Protein AF-A0A1J5QB27-F1 (afdb_monomer)

Solvent-accessible surface area (backbone atoms only — not comparable to full-atom values): 13776 Å² total; per-residue (Å²): 94,51,32,33,32,48,34,50,73,43,52,75,47,43,52,70,45,97,78,47,94,54,65,47,29,35,46,37,38,39,36,31,44,55,85,49,47,64,57,53,52,49,54,52,48,52,48,29,61,78,59,69,52,79,75,84,90,63,84,90,66,79,50,81,93,47,46,66,54,52,53,52,51,50,52,55,45,59,72,46,46,91,51,44,40,79,50,72,47,76,48,52,54,93,75,59,64,47,75,85,30,81,69,32,34,67,58,37,51,52,53,50,51,47,58,64,47,36,83,68,47,54,70,84,24,39,32,42,36,43,66,69,84,62,89,58,93,53,66,70,58,55,64,78,80,66,77,43,71,41,65,46,61,26,54,87,72,38,64,75,62,42,92,77,40,50,44,18,30,22,76,36,82,87,81,69,40,76,30,58,47,26,36,30,31,37,57,50,97,41,34,34,37,34,30,40,53,45,72,45,97,84,70,47,82,42,66,43,83,71,52,70,39,46,30,82,89,48,34,69,63,51,72,69,36,59,71,48,48,74,69,57,24,48,32,63,72,71,73,47,135

Secondary structure (DSSP, 8-state):
-EEEEEEEEE-GGGGT-SS-S-SEEEEEEEEEEGGGHHHHHHHHHHHHHHTT--S---TTS--GGGHHHHHHHHHHHHHTGGGSEEEEEEEEGGG--GGGGTT-HHHHHHHHHHHHHHTTPPTT-EEEEE------SSTTTS-SS--EEEE---TTTTTTT-TTPEEEEEEETTTTEEEEEEEEEEEETTEEEEEEEEE-TTS-EEEEEEEEEE-TTTHHHHHTSPBP-HHHHHHHHTT--

Foldseek 3Di:
DEKEKEKEKDQLCLLPDPDGPDQKIKIKIKMAHPVCVVVLVVVLVVLCVVLVVPDDDDPPDQDPSCVVSVVVNVVSQCVCPPRIDMDMDIDGSVPDDCVVQVVHSVSVSVVVVCVRVAAPFDAPYWYWYHYDQDDDPDCQFDPRDDIDGDNDPYDQVPLVPPPPWFKFFDQDPVVRDGDLQWIWTRRDDQKTWIWGWAADPVRDIGTDTDGIGRGDPCSVVRVPGHGHDPVVNSCVRVVHD

Mean predicted aligned error: 14.08 Å

Sequence (241 aa):
MKFEVYCDEANPDVLTSANPRARHLMIGSLWLPEELRNEIKSRVGALLERRQAWGEIKWSKVSPNRRDFYVELIDLFFAYGDNLRFRCIAVDRTQLNLALHDNDGELGFYKFYYQLLHHWILDFNAHRIFCDVKSNRDPKRLSSRQFVHSASIGSRRRTLEHPTAALFEGWDKTSRQYDATRRLAVVYEDFVVVVAMGLKQDGSLKANFVTCYQADNSIAKIRSSPVWSRAACLRLLAGSP

Organism: NCBI:txid410659

pLDDT: mean 74.05, std 16.56, range [29.64, 97.5]

Structure (mmCIF, N/CA/C/O backbone):
data_AF-A0A1J5QB27-F1
#
_entry.id   AF-A0A1J5QB27-F1
#
loop_
_atom_site.group_PDB
_atom_site.id
_atom_site.type_symbol
_atom_site.label_atom_id
_atom_site.label_alt_id
_atom_site.label_comp_id
_atom_site.label_asym_id
_atom_site.label_entity_id
_atom_site.label_seq_id
_atom_site.pdbx_PDB_ins_code
_atom_site.Cartn_x
_atom_site.Cartn_y
_atom_site.Cartn_z
_atom_site.occupancy
_atom_site.B_iso_or_equiv
_atom_site.auth_seq_id
_atom_site.auth_comp_id
_atom_site.auth_asym_id
_atom_site.auth_atom_id
_atom_site.pdbx_PDB_model_num
ATOM 1 N N . MET A 1 1 ? -7.289 -17.114 -0.981 1.00 71.00 1 MET A N 1
ATOM 2 C CA . MET A 1 1 ? -8.238 -16.325 -0.159 1.00 71.00 1 MET A CA 1
ATOM 3 C C . MET A 1 1 ? -8.396 -14.928 -0.745 1.00 71.00 1 MET A C 1
ATOM 5 O O . MET A 1 1 ? -7.612 -14.552 -1.617 1.00 71.00 1 MET A O 1
ATOM 9 N N . LYS A 1 2 ? -9.425 -14.189 -0.317 1.00 78.00 2 LYS A N 1
ATOM 10 C CA . LYS A 1 2 ? -9.639 -12.789 -0.699 1.00 78.00 2 LYS A CA 1
ATOM 11 C C . LYS A 1 2 ? -9.272 -11.887 0.473 1.00 78.00 2 LYS A C 1
ATOM 13 O O . LYS A 1 2 ? -9.792 -12.073 1.567 1.00 78.00 2 LYS A O 1
ATOM 18 N N . PHE A 1 3 ? -8.393 -10.931 0.231 1.00 83.19 3 PHE A N 1
ATOM 19 C CA . PHE A 1 3 ? -7.983 -9.919 1.190 1.00 83.19 3 PHE A CA 1
ATOM 20 C C . PHE A 1 3 ? -8.447 -8.547 0.744 1.00 83.19 3 PHE A C 1
ATOM 22 O O . PHE A 1 3 ? -8.636 -8.274 -0.441 1.00 83.19 3 PHE A O 1
ATOM 29 N N . GLU A 1 4 ? -8.556 -7.660 1.708 1.00 85.44 4 GLU A N 1
ATOM 30 C CA . GLU A 1 4 ? -8.830 -6.259 1.504 1.00 85.44 4 GLU A CA 1
ATOM 31 C C . GLU A 1 4 ? -7.747 -5.442 2.170 1.00 85.44 4 GLU A C 1
ATOM 33 O O . GLU A 1 4 ? -7.284 -5.775 3.263 1.00 85.44 4 GLU A O 1
ATOM 38 N N . VAL A 1 5 ? -7.318 -4.404 1.464 1.00 85.56 5 VAL A N 1
ATOM 39 C CA . VAL A 1 5 ? -6.206 -3.559 1.866 1.00 85.56 5 VAL A CA 1
ATOM 40 C C . VAL A 1 5 ? -6.674 -2.121 1.817 1.00 85.56 5 VAL A C 1
ATOM 42 O O . VAL A 1 5 ? -7.012 -1.625 0.750 1.00 85.56 5 VAL A O 1
ATOM 45 N N . TYR A 1 6 ? -6.710 -1.464 2.962 1.00 84.69 6 TYR A N 1
ATOM 46 C CA . TYR A 1 6 ? -7.119 -0.073 3.090 1.00 84.69 6 TYR A CA 1
ATOM 47 C C . TYR A 1 6 ? -5.876 0.774 3.300 1.00 84.69 6 TYR A C 1
ATOM 49 O O . TYR A 1 6 ? -5.176 0.589 4.294 1.00 84.69 6 TYR A O 1
ATOM 57 N N . CYS A 1 7 ? -5.583 1.655 2.357 1.00 84.19 7 CYS A N 1
ATOM 58 C CA . CYS A 1 7 ? -4.385 2.472 2.362 1.00 84.19 7 CYS A CA 1
ATOM 59 C C . CYS A 1 7 ? -4.722 3.937 2.633 1.00 84.19 7 CYS A C 1
ATOM 61 O O . CYS A 1 7 ? -5.775 4.422 2.224 1.00 84.19 7 CYS A O 1
ATOM 63 N N . ASP A 1 8 ? -3.806 4.616 3.313 1.00 85.25 8 ASP A N 1
ATOM 64 C CA . ASP A 1 8 ? -3.922 6.031 3.654 1.00 85.25 8 ASP A CA 1
ATOM 65 C C . ASP A 1 8 ? -2.529 6.671 3.697 1.00 85.25 8 ASP A C 1
ATOM 67 O O . ASP A 1 8 ? -1.519 5.988 3.922 1.00 85.25 8 ASP A O 1
ATOM 71 N N . GLU A 1 9 ? -2.457 7.981 3.473 1.00 85.50 9 GLU A N 1
ATOM 72 C CA . GLU A 1 9 ? -1.201 8.717 3.381 1.00 85.50 9 GLU A CA 1
ATOM 73 C C . GLU A 1 9 ? -1.173 9.957 4.272 1.00 85.50 9 GLU A C 1
ATOM 75 O O . GLU A 1 9 ? -2.105 10.753 4.321 1.00 85.50 9 GLU A O 1
ATOM 80 N N . ALA A 1 10 ? -0.025 10.194 4.906 1.00 83.50 10 ALA A N 1
ATOM 81 C CA . ALA A 1 10 ? 0.246 11.441 5.609 1.00 83.50 10 ALA A CA 1
ATOM 82 C C . ALA A 1 10 ? 1.351 12.224 4.897 1.00 83.50 10 ALA A C 1
ATOM 84 O O . ALA A 1 10 ? 2.435 11.701 4.622 1.00 83.50 10 ALA A O 1
ATOM 85 N N . ASN A 1 11 ? 1.085 13.509 4.656 1.00 85.06 11 ASN A N 1
ATOM 86 C CA . ASN A 1 11 ? 1.980 14.455 3.983 1.00 85.06 11 ASN A CA 1
ATOM 87 C C . ASN A 1 11 ? 2.424 14.013 2.564 1.00 85.06 11 ASN A C 1
ATOM 89 O O . ASN A 1 11 ? 3.623 13.988 2.266 1.00 85.06 11 ASN A O 1
ATOM 93 N N . PRO A 1 12 ? 1.494 13.653 1.653 1.00 82.38 12 PRO A N 1
ATOM 94 C CA . PRO A 1 12 ? 1.827 13.304 0.264 1.00 82.38 12 PRO A CA 1
ATOM 95 C C . PRO A 1 12 ? 2.525 14.437 -0.504 1.00 82.38 12 PRO A C 1
ATOM 97 O O . PRO A 1 12 ? 3.231 14.175 -1.479 1.00 82.38 12 PRO A O 1
ATOM 100 N N . ASP A 1 13 ? 2.369 15.682 -0.052 1.00 83.00 13 ASP A N 1
ATOM 101 C CA . ASP A 1 13 ? 3.001 16.879 -0.602 1.00 83.00 13 ASP A CA 1
ATOM 102 C C . ASP A 1 13 ? 4.524 16.920 -0.398 1.00 83.00 13 ASP A C 1
ATOM 104 O O . ASP A 1 13 ? 5.211 17.662 -1.098 1.00 83.00 13 ASP A O 1
ATOM 108 N N . VAL A 1 14 ? 5.083 16.090 0.490 1.00 85.56 14 VAL A N 1
ATOM 109 C CA . VAL A 1 14 ? 6.533 15.996 0.755 1.00 85.56 14 VAL A CA 1
ATOM 110 C C . VAL A 1 14 ? 7.361 15.733 -0.505 1.00 85.56 14 VAL A C 1
ATOM 112 O O . VAL A 1 14 ? 8.513 16.173 -0.584 1.00 85.56 14 VAL A O 1
ATOM 115 N N . LEU A 1 15 ? 6.780 15.034 -1.484 1.00 83.44 15 LEU A N 1
ATOM 116 C CA . LEU A 1 15 ? 7.437 14.692 -2.746 1.00 83.44 15 LEU A CA 1
ATOM 117 C C . LEU A 1 15 ? 7.152 15.683 -3.877 1.00 83.44 15 LEU A C 1
ATOM 119 O O . LEU A 1 15 ? 7.893 15.700 -4.855 1.00 83.44 15 LEU A O 1
ATOM 123 N N . THR A 1 16 ? 6.093 16.487 -3.776 1.00 79.81 16 THR A N 1
ATOM 124 C CA . THR A 1 16 ? 5.601 17.316 -4.890 1.00 79.81 16 THR A CA 1
ATOM 125 C C . THR A 1 16 ? 5.701 18.816 -4.628 1.00 79.81 16 THR A C 1
ATOM 127 O O . THR A 1 16 ? 5.723 19.596 -5.577 1.00 79.81 16 THR A O 1
ATOM 130 N N . SER A 1 17 ? 5.762 19.236 -3.365 1.00 82.69 17 SER A N 1
ATOM 131 C CA . SER A 1 17 ? 5.872 20.638 -2.966 1.00 82.69 17 SER A CA 1
ATOM 132 C C . SER A 1 17 ? 7.323 21.119 -2.980 1.00 82.69 17 SER A C 1
ATOM 134 O O . SER A 1 17 ? 8.236 20.403 -2.568 1.00 82.69 17 SER A O 1
ATOM 136 N N . ALA A 1 18 ? 7.527 22.376 -3.384 1.00 79.00 18 ALA A N 1
ATOM 137 C CA . ALA A 1 18 ? 8.814 23.058 -3.250 1.00 79.00 18 ALA A CA 1
ATOM 138 C C . ALA A 1 18 ? 9.170 23.339 -1.776 1.00 79.00 18 ALA A C 1
ATOM 140 O O . ALA A 1 18 ? 10.343 23.314 -1.415 1.00 79.00 18 ALA A O 1
ATOM 141 N N . ASN A 1 19 ? 8.157 23.554 -0.928 1.00 81.50 19 ASN A N 1
ATOM 142 C CA . ASN A 1 19 ? 8.297 23.869 0.496 1.00 81.50 19 ASN A CA 1
ATOM 143 C C . ASN A 1 19 ? 7.347 22.991 1.331 1.00 81.50 19 ASN A C 1
ATOM 145 O O . ASN A 1 19 ? 6.303 23.466 1.788 1.00 81.50 19 ASN A O 1
ATOM 149 N N . PRO A 1 20 ? 7.646 21.693 1.499 1.00 82.62 20 PRO A N 1
ATOM 150 C CA . PRO A 1 20 ? 6.795 20.803 2.276 1.00 82.62 20 PRO A CA 1
ATOM 151 C C . PRO A 1 20 ? 6.874 21.130 3.769 1.00 82.62 20 PRO A C 1
ATOM 153 O O . PRO A 1 20 ? 7.944 21.426 4.302 1.00 82.62 20 PRO A O 1
ATOM 156 N N . ARG A 1 21 ? 5.735 21.047 4.463 1.00 81.31 21 ARG A N 1
ATOM 157 C CA . ARG A 1 21 ? 5.662 21.317 5.913 1.00 81.31 21 ARG A CA 1
ATOM 158 C C . ARG A 1 21 ? 6.226 20.183 6.766 1.00 81.31 21 ARG A C 1
ATOM 160 O O . ARG A 1 21 ? 6.590 20.408 7.917 1.00 81.31 21 ARG A O 1
ATOM 167 N N . ALA A 1 22 ? 6.275 18.975 6.215 1.00 86.94 22 ALA A N 1
ATOM 168 C CA . ALA A 1 22 ? 6.747 17.782 6.896 1.00 86.94 22 ALA A CA 1
ATOM 169 C C . ALA A 1 22 ? 8.048 17.256 6.276 1.00 86.94 22 ALA A C 1
ATOM 171 O O . ALA A 1 22 ? 8.344 17.468 5.100 1.00 86.94 22 ALA A O 1
ATOM 172 N N . ARG A 1 23 ? 8.823 16.524 7.082 1.00 87.31 23 ARG A N 1
ATOM 173 C CA . ARG A 1 23 ? 10.029 15.818 6.623 1.00 87.31 23 ARG A CA 1
ATOM 174 C C . ARG A 1 23 ? 9.716 14.452 6.010 1.00 87.31 23 ARG A C 1
ATOM 176 O O . ARG A 1 23 ? 10.407 14.025 5.089 1.00 87.31 23 ARG A O 1
ATOM 183 N N . HIS A 1 24 ? 8.697 13.776 6.530 1.00 88.12 24 HIS A N 1
ATOM 184 C CA . HIS A 1 24 ? 8.384 12.402 6.162 1.00 88.12 24 HIS A CA 1
ATOM 185 C C . HIS A 1 24 ? 7.046 12.320 5.436 1.00 88.12 24 HIS A C 1
ATOM 187 O O . HIS A 1 24 ? 6.037 12.821 5.939 1.00 88.12 24 HIS A O 1
ATOM 193 N N . LEU A 1 25 ? 7.050 11.635 4.294 1.00 86.50 25 LEU A N 1
ATOM 194 C CA . LEU A 1 25 ? 5.847 11.046 3.716 1.00 86.50 25 LEU A CA 1
ATOM 195 C C . LEU A 1 25 ? 5.604 9.711 4.417 1.00 86.50 25 LEU A C 1
ATOM 197 O O . LEU A 1 25 ? 6.507 8.875 4.458 1.00 86.50 25 LEU A O 1
ATOM 201 N N . MET A 1 26 ? 4.400 9.496 4.937 1.00 86.25 26 MET A N 1
ATOM 202 C CA . MET A 1 26 ? 3.992 8.193 5.459 1.00 86.25 26 MET A CA 1
ATOM 203 C C . MET A 1 26 ? 2.934 7.580 4.552 1.00 86.25 26 MET A C 1
ATOM 205 O O . MET A 1 26 ? 1.998 8.268 4.157 1.00 86.25 26 MET A O 1
ATOM 209 N N . ILE A 1 27 ? 3.082 6.296 4.233 1.00 86.56 27 ILE A N 1
ATOM 210 C CA . ILE A 1 27 ? 2.080 5.530 3.483 1.00 86.56 27 ILE A CA 1
ATOM 211 C C . ILE A 1 27 ? 1.754 4.290 4.310 1.00 86.56 27 ILE A C 1
ATOM 213 O O . ILE A 1 27 ? 2.636 3.461 4.558 1.00 86.56 27 ILE A O 1
ATOM 217 N N . GLY A 1 28 ? 0.513 4.204 4.778 1.00 86.31 28 GLY A N 1
ATOM 218 C CA . GLY A 1 28 ? -0.014 3.125 5.606 1.00 86.31 28 GLY A CA 1
ATOM 219 C C . GLY A 1 28 ? -0.923 2.186 4.818 1.00 86.31 28 GLY A C 1
ATOM 220 O O . GLY A 1 28 ? -1.511 2.572 3.814 1.00 86.31 28 GLY A O 1
ATOM 221 N N . SER A 1 29 ? -1.038 0.941 5.275 1.00 87.88 29 SER A N 1
ATOM 222 C CA . SER A 1 29 ? -1.974 -0.054 4.749 1.00 87.88 29 SER A CA 1
ATOM 223 C C . SER A 1 29 ? -2.463 -0.991 5.855 1.00 87.88 29 SER A C 1
ATOM 225 O O . SER A 1 29 ? -1.661 -1.499 6.644 1.00 87.88 29 SER A O 1
ATOM 227 N N . LEU A 1 30 ? -3.771 -1.232 5.895 1.00 90.19 30 LEU A N 1
ATOM 228 C CA . LEU A 1 30 ? -4.452 -2.158 6.798 1.00 90.19 30 LEU A CA 1
ATOM 229 C C . LEU A 1 30 ? -5.003 -3.338 5.995 1.00 90.19 30 LEU A C 1
ATOM 231 O O . LEU A 1 30 ? -5.755 -3.131 5.050 1.00 90.19 30 LEU A O 1
ATOM 235 N N . TRP A 1 31 ? -4.646 -4.559 6.377 1.00 92.44 31 TRP A N 1
ATOM 236 C CA . TRP A 1 31 ? -4.926 -5.787 5.637 1.00 92.44 31 TRP A CA 1
ATOM 237 C C . TRP A 1 31 ? -5.829 -6.712 6.446 1.00 92.44 31 TRP A C 1
ATOM 239 O O . TRP A 1 31 ? -5.502 -7.013 7.594 1.00 92.44 31 TRP A O 1
ATOM 249 N N . LEU A 1 32 ? -6.891 -7.230 5.826 1.00 93.38 32 LEU A N 1
ATOM 250 C CA . LEU A 1 32 ? -7.771 -8.241 6.422 1.00 93.38 32 LEU A CA 1
ATOM 251 C C . LEU A 1 32 ? -8.371 -9.201 5.382 1.00 93.38 32 LEU A C 1
ATOM 253 O O . LEU A 1 32 ? -8.522 -8.811 4.225 1.00 93.38 32 LEU A O 1
ATOM 257 N N . PRO A 1 33 ? -8.732 -10.442 5.751 1.00 93.19 33 PRO A N 1
ATOM 258 C CA . PRO A 1 33 ? -9.596 -11.290 4.934 1.00 93.19 33 PRO A CA 1
ATOM 259 C C . PRO A 1 33 ? -10.961 -10.631 4.683 1.00 93.19 33 PRO A C 1
ATOM 261 O O . PRO A 1 33 ? -11.567 -10.081 5.603 1.00 93.19 33 PRO A O 1
ATOM 264 N N . GLU A 1 34 ? -11.475 -10.722 3.452 1.00 90.94 34 GLU A N 1
ATOM 265 C CA . GLU A 1 34 ? -12.780 -10.152 3.063 1.00 90.94 34 GLU A CA 1
ATOM 266 C C . GLU A 1 34 ? -13.919 -10.679 3.954 1.00 90.94 34 GLU A C 1
ATOM 268 O O . GLU A 1 34 ? -14.810 -9.925 4.343 1.00 90.94 34 GLU A O 1
ATOM 273 N N . GLU A 1 35 ? -13.862 -11.957 4.327 1.00 95.12 35 GLU A N 1
ATOM 274 C CA . GLU A 1 35 ? -14.868 -12.623 5.164 1.00 95.12 35 GLU A CA 1
ATOM 275 C C . GLU A 1 35 ? -14.977 -12.041 6.581 1.00 95.12 35 GLU A C 1
ATOM 277 O O . GLU A 1 35 ? -16.069 -12.008 7.147 1.00 95.12 35 GLU A O 1
ATOM 282 N N . LEU A 1 36 ? -13.884 -11.498 7.127 1.00 96.62 36 LEU A N 1
ATOM 283 C CA . LEU A 1 36 ? -13.859 -10.912 8.470 1.00 96.62 36 LEU A CA 1
ATOM 284 C C . LEU A 1 36 ? -14.268 -9.439 8.492 1.00 96.62 36 LEU A C 1
ATOM 286 O O . LEU A 1 36 ? -14.491 -8.883 9.568 1.00 96.62 36 LEU A O 1
ATOM 290 N N . ARG A 1 37 ? -14.419 -8.793 7.327 1.00 94.81 37 ARG A N 1
ATOM 291 C CA . ARG A 1 37 ? -14.780 -7.370 7.223 1.00 94.81 37 ARG A CA 1
ATOM 292 C C . ARG A 1 37 ? -15.985 -7.018 8.090 1.00 94.81 37 ARG A C 1
ATOM 294 O O . ARG A 1 37 ? -15.942 -6.053 8.852 1.00 94.81 37 ARG A O 1
ATOM 301 N N . ASN A 1 38 ? -17.085 -7.751 7.916 1.00 96.19 38 ASN A N 1
ATOM 302 C CA . ASN A 1 38 ? -18.352 -7.412 8.560 1.00 96.19 38 ASN A CA 1
ATOM 303 C C . ASN A 1 38 ? -18.286 -7.642 10.072 1.00 96.19 38 ASN A C 1
ATOM 305 O O . ASN A 1 3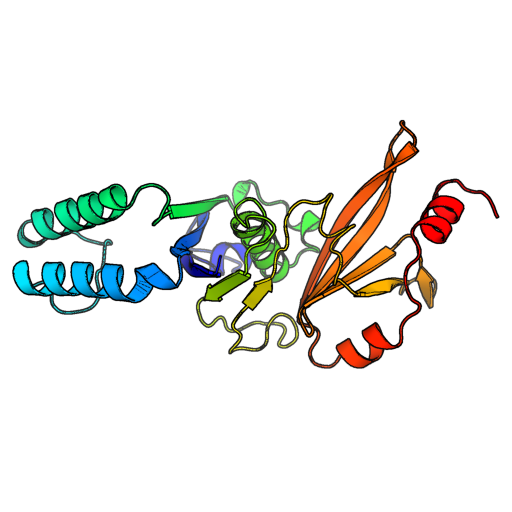8 ? -18.816 -6.830 10.829 1.00 96.19 38 ASN A O 1
ATOM 309 N N . GLU A 1 39 ? -17.587 -8.692 10.510 1.00 97.50 39 GLU A N 1
ATOM 310 C CA . GLU A 1 39 ? -17.354 -8.949 11.929 1.00 97.50 39 GLU A CA 1
ATOM 311 C C . GLU A 1 39 ? -16.511 -7.835 12.557 1.00 97.50 39 GLU A C 1
ATOM 313 O O . GLU A 1 39 ? -16.930 -7.230 13.544 1.00 97.50 39 GLU A O 1
ATOM 318 N N . ILE A 1 40 ? -15.362 -7.506 11.958 1.00 96.25 40 ILE A N 1
ATOM 319 C CA . ILE A 1 40 ? -14.471 -6.445 12.444 1.00 96.25 40 ILE A CA 1
ATOM 320 C C . ILE A 1 40 ? -15.238 -5.124 12.538 1.00 96.25 40 ILE A C 1
ATOM 322 O O . ILE A 1 40 ? -15.214 -4.467 13.580 1.00 96.25 40 ILE A O 1
ATOM 326 N N . LYS A 1 41 ? -15.986 -4.766 11.487 1.00 94.50 41 LYS A N 1
ATOM 327 C CA . LYS A 1 41 ? -16.80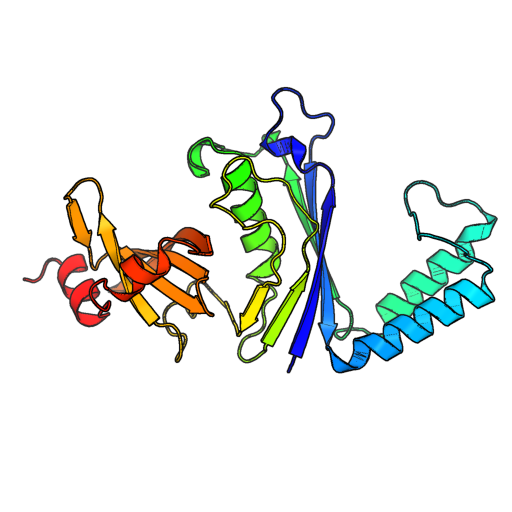8 -3.551 11.464 1.00 94.50 41 LYS A CA 1
ATOM 328 C C . LYS A 1 41 ? -17.865 -3.552 12.571 1.00 94.50 41 LYS A C 1
ATOM 330 O O . LYS A 1 41 ? -18.059 -2.523 13.214 1.00 94.50 41 LYS A O 1
ATOM 335 N N . SER A 1 42 ? -18.521 -4.685 12.816 1.00 96.12 42 SER A N 1
ATOM 336 C CA . SER A 1 42 ? -19.508 -4.825 13.890 1.00 96.12 42 SER A CA 1
ATOM 337 C C . SER A 1 42 ? -18.872 -4.676 15.274 1.00 96.12 42 SER A C 1
ATOM 339 O O . SER A 1 42 ? -19.388 -3.918 16.093 1.00 96.12 42 SER A O 1
ATOM 341 N N . ARG A 1 43 ? -17.716 -5.304 15.527 1.00 96.50 43 ARG A N 1
ATOM 342 C CA . ARG A 1 43 ? -17.012 -5.182 16.814 1.00 96.50 43 ARG A CA 1
ATOM 343 C C . ARG A 1 43 ? -16.518 -3.762 17.080 1.00 96.50 43 ARG A C 1
ATOM 345 O O . ARG A 1 43 ? -16.652 -3.277 18.202 1.00 96.50 43 ARG A O 1
ATOM 352 N N . VAL A 1 44 ? -15.994 -3.083 16.058 1.00 94.00 44 VAL A N 1
ATOM 353 C CA . VAL A 1 44 ? -15.620 -1.663 16.159 1.00 94.00 44 VAL A CA 1
ATOM 354 C C . VAL A 1 44 ? -16.861 -0.804 16.414 1.00 94.00 44 VAL A C 1
ATOM 356 O O . VAL A 1 44 ? -16.826 0.052 17.291 1.00 94.00 44 VAL A O 1
ATOM 359 N N . GLY A 1 45 ? -17.976 -1.063 15.721 1.00 93.81 45 GLY A N 1
ATOM 360 C CA . GLY A 1 45 ? -19.254 -0.378 15.949 1.00 93.81 45 GLY A CA 1
ATOM 361 C C . GLY A 1 45 ? -19.764 -0.527 17.385 1.00 93.81 45 GLY A C 1
ATOM 362 O O . GLY A 1 45 ? -20.035 0.469 18.049 1.00 93.81 45 GLY A O 1
ATOM 363 N N . ALA A 1 46 ? -19.785 -1.753 17.908 1.00 95.06 46 ALA A N 1
ATOM 364 C CA . ALA A 1 46 ? -20.185 -2.027 19.287 1.00 95.06 46 ALA A CA 1
ATOM 365 C C . ALA A 1 46 ? -19.257 -1.352 20.315 1.00 95.06 46 ALA A C 1
ATOM 367 O O . ALA A 1 46 ? -19.714 -0.898 21.365 1.00 95.06 46 ALA A O 1
ATOM 368 N N . LEU A 1 47 ? -17.954 -1.258 20.023 1.00 94.19 47 LEU A N 1
ATOM 369 C CA . LEU A 1 47 ? -17.002 -0.526 20.860 1.00 94.19 47 LEU A CA 1
ATOM 370 C C . LEU A 1 47 ? -17.278 0.986 20.841 1.00 94.19 47 LEU A C 1
ATOM 372 O O . LEU A 1 47 ? -17.258 1.619 21.900 1.00 94.19 47 LEU A O 1
ATOM 376 N N . LEU A 1 48 ? -17.563 1.556 19.665 1.00 91.50 48 LEU A N 1
ATOM 377 C CA . LEU A 1 48 ? -17.925 2.968 19.518 1.00 91.50 48 LEU A CA 1
ATOM 378 C C . LEU A 1 48 ? -19.193 3.295 20.314 1.00 91.50 48 LEU A C 1
ATOM 380 O O . LEU A 1 48 ? -19.201 4.267 21.068 1.00 91.50 48 LEU A O 1
ATOM 384 N N . GLU A 1 49 ? -20.229 2.463 20.211 1.00 92.44 49 GLU A N 1
ATOM 385 C CA . GLU A 1 49 ? -21.483 2.627 20.955 1.00 92.44 49 GLU A CA 1
ATOM 386 C C . GLU A 1 49 ? -21.263 2.514 22.469 1.00 92.44 49 GLU A C 1
ATOM 388 O O . GLU A 1 49 ? -21.612 3.431 23.216 1.00 92.44 49 GLU A O 1
ATOM 393 N N . ARG A 1 50 ? -20.599 1.441 22.930 1.00 94.12 50 ARG A N 1
ATOM 394 C CA . ARG A 1 50 ? -20.327 1.198 24.359 1.00 94.12 50 ARG A CA 1
ATOM 395 C C . ARG A 1 50 ? -19.536 2.332 25.007 1.00 94.12 50 ARG A C 1
ATOM 397 O O . ARG A 1 50 ? -19.768 2.662 26.167 1.00 94.12 50 ARG A O 1
ATOM 404 N N . ARG A 1 51 ? -18.585 2.922 24.277 1.00 90.69 51 ARG A N 1
ATOM 405 C CA . ARG A 1 51 ? -17.732 4.018 24.765 1.00 90.69 51 ARG A CA 1
ATOM 406 C C . ARG A 1 51 ? -18.227 5.405 24.352 1.00 90.69 51 ARG A C 1
ATOM 408 O O . ARG A 1 51 ? -17.507 6.388 24.546 1.00 90.69 51 ARG A O 1
ATOM 415 N N . GLN A 1 52 ? -19.433 5.495 23.783 1.00 88.44 52 GLN A N 1
ATOM 416 C CA . GLN A 1 52 ? -20.061 6.739 23.321 1.00 88.44 52 GLN A CA 1
ATOM 417 C C . GLN A 1 52 ? -19.120 7.572 22.432 1.00 88.44 52 GLN A C 1
ATOM 419 O O . GLN A 1 52 ? -19.011 8.800 22.546 1.00 88.44 52 GLN A O 1
ATOM 424 N N . ALA A 1 53 ? -18.341 6.888 21.596 1.00 84.19 53 ALA A N 1
ATOM 425 C CA . ALA A 1 53 ? -17.383 7.449 20.655 1.00 84.19 53 ALA A CA 1
ATOM 426 C C . ALA A 1 53 ? -18.065 7.719 19.318 1.00 84.19 53 ALA A C 1
ATOM 428 O O . ALA A 1 53 ? -17.848 7.038 18.328 1.00 84.19 53 ALA A O 1
ATOM 429 N N . TRP A 1 54 ? -18.933 8.730 19.318 1.00 79.69 54 TRP A N 1
ATOM 430 C CA . TRP A 1 54 ? -19.638 9.172 18.122 1.00 79.69 54 TRP A CA 1
ATOM 431 C C . TRP A 1 54 ? -18.707 9.9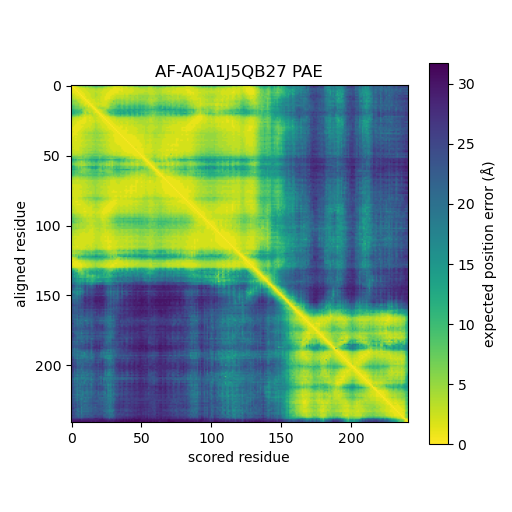22 17.166 1.00 79.69 54 TRP A C 1
ATOM 433 O O . TRP A 1 54 ? -17.916 10.767 17.593 1.00 79.69 54 TRP A O 1
ATOM 443 N N . GLY A 1 55 ? -18.870 9.660 15.870 1.00 79.12 55 GLY A N 1
ATOM 444 C CA . GLY A 1 55 ? -18.143 10.335 14.799 1.00 79.12 55 GLY A CA 1
ATOM 445 C C . GLY A 1 55 ? -16.868 9.617 14.358 1.00 79.12 55 GLY A C 1
ATOM 446 O O . GLY A 1 55 ? -16.630 8.453 14.667 1.00 79.12 55 GLY A O 1
ATOM 447 N N . GLU A 1 56 ? -16.068 10.330 13.572 1.00 80.31 56 GLU A N 1
ATOM 448 C CA . GLU A 1 56 ? -14.810 9.833 13.020 1.00 80.31 56 GLU A CA 1
ATOM 449 C C . GLU A 1 56 ? -13.746 9.657 14.119 1.00 80.31 56 GLU A C 1
ATOM 451 O O . GLU A 1 56 ? -13.520 10.553 14.938 1.00 80.31 56 GLU A O 1
ATOM 456 N N . ILE A 1 57 ? -13.060 8.511 14.118 1.00 83.19 57 ILE A N 1
ATOM 457 C CA . ILE A 1 57 ? -11.976 8.213 15.060 1.00 83.19 57 ILE A CA 1
ATOM 458 C C . ILE A 1 57 ? -10.742 9.042 14.677 1.00 83.19 57 ILE A C 1
ATOM 460 O O . ILE A 1 57 ? -10.153 8.826 13.621 1.00 83.19 57 ILE A O 1
ATOM 464 N N . LYS A 1 58 ? -10.317 9.971 15.544 1.00 79.56 58 LYS A N 1
ATOM 465 C CA . LYS A 1 58 ? -9.149 10.842 15.308 1.00 79.56 58 LYS A CA 1
ATOM 466 C C . LYS A 1 58 ? -8.088 10.688 16.388 1.00 79.56 58 LYS A C 1
ATOM 468 O O . LYS A 1 58 ? -8.298 11.093 17.529 1.00 79.56 58 LYS A O 1
ATOM 473 N N . TRP A 1 59 ? -6.905 10.211 16.005 1.00 75.12 59 TRP A N 1
ATOM 474 C CA . TRP A 1 59 ? -5.786 9.982 16.932 1.00 75.12 59 TRP A CA 1
ATOM 475 C C . TRP A 1 59 ? -4.902 11.221 17.187 1.00 75.12 59 TRP A C 1
ATOM 477 O O . TRP A 1 59 ? -3.950 11.165 17.956 1.00 75.12 59 TRP A O 1
ATOM 487 N N . SER A 1 60 ? -5.185 12.372 16.569 1.00 73.12 60 SER A N 1
ATOM 488 C CA . SER A 1 60 ? -4.317 13.558 16.683 1.00 73.12 60 SER A CA 1
ATOM 489 C C . SER A 1 60 ? -4.247 14.139 18.100 1.00 73.12 60 SER A C 1
ATOM 491 O O . SER A 1 60 ? -3.199 14.636 18.512 1.00 73.12 60 SER A O 1
ATOM 493 N N . LYS A 1 61 ? -5.351 14.076 18.854 1.00 74.69 61 LYS A N 1
ATOM 494 C CA . LYS A 1 61 ? -5.420 14.442 20.273 1.00 74.69 61 LYS A CA 1
ATOM 495 C C . LYS A 1 61 ? -6.357 13.483 20.996 1.00 74.69 61 LYS A C 1
ATOM 497 O O . LYS A 1 61 ? -7.568 13.516 20.786 1.00 74.69 61 LYS A O 1
ATOM 502 N N . VAL A 1 62 ? -5.797 12.658 21.873 1.00 80.56 62 VAL A N 1
ATOM 503 C CA . VAL A 1 62 ? -6.575 11.755 22.725 1.00 80.56 62 VAL A CA 1
ATOM 504 C C . VAL A 1 62 ? -6.934 12.484 24.016 1.00 80.56 62 VAL A C 1
ATOM 506 O O . VAL A 1 62 ? -6.057 12.810 24.813 1.00 80.56 62 VAL A O 1
ATOM 509 N N . SER A 1 63 ? -8.222 12.765 24.222 1.00 81.19 63 SER A N 1
ATOM 510 C CA . SER A 1 63 ? -8.694 13.304 25.499 1.00 81.19 63 SER A CA 1
ATOM 511 C C . SER A 1 63 ? -8.709 12.210 26.577 1.00 81.19 63 SER A C 1
ATOM 513 O O . SER A 1 63 ? -8.878 11.033 26.243 1.00 81.19 63 SER A O 1
ATOM 515 N N . PRO A 1 64 ? -8.592 12.561 27.873 1.00 82.62 64 PRO A N 1
ATOM 516 C CA . PRO A 1 64 ? -8.626 11.577 28.959 1.00 82.62 64 PRO A CA 1
ATOM 517 C C . PRO A 1 64 ? -9.858 10.661 28.904 1.00 82.62 64 PRO A C 1
ATOM 519 O O . PRO A 1 64 ? -9.727 9.446 29.017 1.00 82.62 64 PRO A O 1
ATOM 522 N N . ASN A 1 65 ? -11.032 11.220 28.594 1.00 85.00 65 ASN A N 1
ATOM 523 C CA . ASN A 1 65 ? -12.296 10.477 28.497 1.00 85.00 65 ASN A CA 1
ATOM 524 C C . ASN A 1 65 ? -12.367 9.520 27.290 1.00 85.00 65 ASN A C 1
ATOM 526 O O . ASN A 1 65 ? -13.307 8.738 27.180 1.00 85.00 65 ASN A O 1
ATOM 530 N N . ARG A 1 66 ? -11.406 9.584 26.360 1.00 84.00 66 ARG A N 1
ATOM 531 C CA . ARG A 1 66 ? -11.298 8.685 25.200 1.00 84.00 66 ARG A CA 1
ATOM 532 C C . ARG A 1 66 ? -10.203 7.635 25.358 1.00 84.00 66 ARG A C 1
ATOM 534 O O . ARG A 1 66 ? -10.081 6.777 24.490 1.00 84.00 66 ARG A O 1
ATOM 541 N N . ARG A 1 67 ? -9.426 7.674 26.446 1.00 87.12 67 ARG A N 1
ATOM 542 C CA . ARG A 1 67 ? -8.298 6.762 26.668 1.00 87.12 67 ARG A CA 1
ATOM 543 C C . ARG A 1 67 ? -8.724 5.296 26.598 1.00 87.12 67 ARG A C 1
ATOM 545 O O . ARG A 1 67 ? -8.153 4.552 25.811 1.00 87.12 67 ARG A O 1
ATOM 552 N N . ASP A 1 68 ? -9.734 4.909 27.370 1.00 89.44 68 ASP A N 1
ATOM 553 C CA . ASP A 1 68 ? -10.162 3.507 27.461 1.00 89.44 68 ASP A CA 1
ATOM 554 C C . ASP A 1 68 ? -10.682 2.975 26.125 1.00 89.44 68 ASP A C 1
ATOM 556 O O . ASP A 1 68 ? -10.378 1.849 25.748 1.00 89.44 68 ASP A O 1
ATOM 560 N N . PHE A 1 69 ? -11.398 3.816 25.370 1.00 91.38 69 PHE A N 1
ATOM 561 C CA . PHE A 1 69 ? -11.830 3.487 24.013 1.00 91.38 69 PHE A CA 1
ATOM 562 C C . PHE A 1 69 ? -10.642 3.129 23.115 1.00 91.38 69 PHE A C 1
ATOM 564 O O . PHE A 1 69 ? -10.686 2.131 22.403 1.00 91.38 69 PHE A O 1
ATOM 571 N N . TYR A 1 70 ? -9.578 3.929 23.157 1.00 89.44 70 TYR A N 1
ATOM 572 C CA . TYR A 1 70 ? -8.401 3.702 22.329 1.00 89.44 70 TYR A CA 1
ATOM 573 C C . TYR A 1 70 ? -7.585 2.487 22.759 1.00 89.44 70 TYR A C 1
ATOM 575 O O . TYR A 1 70 ? -7.088 1.772 21.893 1.00 89.44 70 TYR A O 1
ATOM 583 N N . VAL A 1 71 ? -7.477 2.236 24.065 1.00 89.69 71 VAL A N 1
ATOM 584 C CA . VAL A 1 71 ? -6.846 1.015 24.586 1.00 89.69 71 VAL A CA 1
ATOM 585 C C . VAL A 1 71 ? -7.603 -0.213 24.082 1.00 89.69 71 VAL A C 1
ATOM 587 O O . VAL A 1 71 ? -7.003 -1.067 23.445 1.00 89.69 71 VAL A O 1
ATOM 590 N N . GLU A 1 72 ? -8.928 -0.250 24.230 1.00 93.62 72 GLU A N 1
ATOM 591 C CA . GLU A 1 72 ? -9.722 -1.384 23.746 1.00 93.62 72 GLU A CA 1
ATOM 592 C C . GLU A 1 72 ? -9.740 -1.520 22.223 1.00 93.62 72 GLU A C 1
ATOM 594 O O . GLU A 1 72 ? -9.855 -2.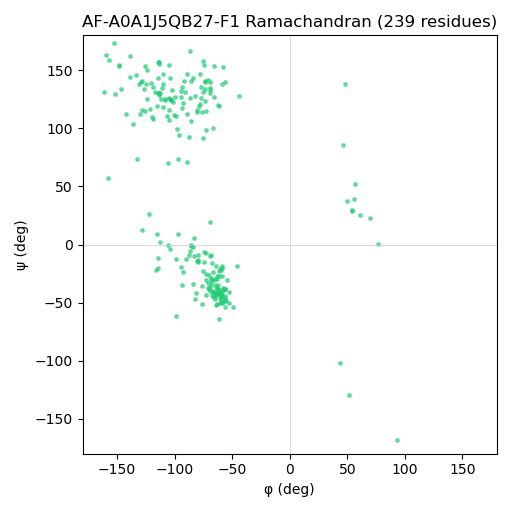630 21.710 1.00 93.62 72 GLU A O 1
ATOM 599 N N . LEU A 1 73 ? -9.643 -0.415 21.481 1.00 91.75 73 LEU A N 1
ATOM 600 C CA . LEU A 1 73 ? -9.528 -0.463 20.025 1.00 91.75 73 LEU A CA 1
ATOM 601 C C . LEU A 1 73 ? -8.198 -1.102 19.604 1.00 91.75 73 LEU A C 1
ATOM 603 O O . LEU A 1 73 ? -8.171 -1.897 18.664 1.00 91.75 73 LEU A O 1
ATOM 607 N N . ILE A 1 74 ? -7.110 -0.772 20.308 1.00 90.81 74 ILE A N 1
ATOM 608 C CA . ILE A 1 74 ? -5.799 -1.401 20.120 1.00 90.81 74 ILE A CA 1
ATOM 609 C C . ILE A 1 74 ? -5.865 -2.887 20.498 1.00 90.81 74 ILE A C 1
ATOM 611 O O . ILE A 1 74 ? -5.411 -3.730 19.725 1.00 90.81 74 ILE A O 1
ATOM 615 N N . ASP A 1 75 ? -6.462 -3.221 21.642 1.00 92.44 75 ASP A N 1
ATOM 616 C CA . ASP A 1 75 ? -6.606 -4.610 22.088 1.00 92.44 75 ASP A CA 1
ATOM 617 C C . ASP A 1 75 ? -7.432 -5.427 21.088 1.00 92.44 75 ASP A C 1
ATOM 619 O O . ASP A 1 75 ? -7.059 -6.546 20.736 1.00 92.44 75 ASP A O 1
ATOM 623 N N . LEU A 1 76 ? -8.516 -4.847 20.559 1.00 93.69 76 LEU A N 1
ATOM 624 C CA . LEU A 1 76 ? -9.323 -5.450 19.502 1.00 93.69 76 LEU A CA 1
ATOM 625 C C . LEU A 1 76 ? -8.495 -5.696 18.239 1.00 93.69 76 LEU A C 1
ATOM 627 O O . LEU A 1 76 ? -8.628 -6.758 17.639 1.00 93.69 76 LEU A O 1
ATOM 631 N N . PHE A 1 77 ? -7.647 -4.744 17.838 1.00 92.00 77 PHE A N 1
ATOM 632 C CA . PHE A 1 77 ? -6.756 -4.922 16.693 1.00 92.00 77 PHE A CA 1
ATOM 633 C C . PHE A 1 77 ? -5.827 -6.126 16.896 1.00 92.00 77 PHE A C 1
ATOM 635 O O . PHE A 1 77 ? -5.777 -7.012 16.045 1.00 92.00 77 PHE A O 1
ATOM 642 N N . PHE A 1 78 ? -5.152 -6.203 18.046 1.00 89.19 78 PHE A N 1
ATOM 643 C CA . PHE A 1 78 ? -4.231 -7.301 18.347 1.00 89.19 78 PHE A CA 1
ATOM 644 C C . PHE A 1 78 ? -4.932 -8.650 18.544 1.00 89.19 78 PHE A C 1
ATOM 646 O O . PHE A 1 78 ? -4.352 -9.684 18.215 1.00 89.19 78 PHE A O 1
ATOM 653 N N . ALA A 1 79 ? -6.185 -8.663 19.008 1.00 94.25 79 ALA A N 1
ATOM 654 C CA . ALA A 1 79 ? -6.967 -9.886 19.184 1.00 94.25 79 ALA A CA 1
ATOM 655 C C . ALA A 1 79 ? -7.215 -10.652 17.871 1.00 94.25 79 ALA A C 1
ATOM 657 O O . ALA A 1 79 ? -7.444 -11.860 17.906 1.00 94.25 79 ALA A O 1
ATOM 658 N N . TYR A 1 80 ? -7.147 -9.982 16.715 1.00 92.69 80 TYR A N 1
ATOM 659 C CA . TYR A 1 80 ? -7.268 -10.630 15.406 1.00 92.69 80 TYR A CA 1
ATOM 660 C C . TYR A 1 80 ? -5.958 -11.252 14.897 1.00 92.69 80 TYR A C 1
ATOM 662 O O . TYR A 1 80 ? -5.994 -11.994 13.913 1.00 92.69 80 TYR A O 1
ATOM 670 N N . GLY A 1 81 ? -4.814 -10.996 15.540 1.00 91.25 81 GLY A N 1
ATOM 671 C CA . GLY A 1 81 ? -3.518 -11.541 15.127 1.00 91.25 81 GLY A CA 1
ATOM 672 C C . GLY A 1 81 ? -3.227 -11.298 13.640 1.00 91.25 81 GLY A C 1
ATOM 673 O O . GLY A 1 81 ? -3.390 -10.191 13.132 1.00 91.25 81 GLY A O 1
ATOM 674 N N . ASP A 1 82 ? -2.858 -12.351 12.910 1.00 87.44 82 ASP A N 1
ATOM 675 C CA . ASP A 1 82 ? -2.524 -12.261 11.479 1.00 87.44 82 ASP A CA 1
ATOM 676 C C . ASP A 1 82 ? -3.719 -11.946 10.561 1.00 87.44 82 ASP A C 1
ATOM 678 O O . ASP A 1 82 ? -3.531 -11.651 9.375 1.00 87.44 82 ASP A O 1
ATOM 682 N N . ASN A 1 83 ? -4.946 -11.967 11.089 1.00 91.44 83 ASN A N 1
ATOM 683 C CA . ASN A 1 83 ? -6.142 -11.611 10.331 1.00 91.44 83 ASN A CA 1
ATOM 684 C C . ASN A 1 83 ? -6.358 -10.100 10.211 1.00 91.44 83 ASN A C 1
ATOM 686 O O . ASN A 1 83 ? -7.142 -9.676 9.363 1.00 91.44 83 ASN A O 1
ATOM 690 N N . LEU A 1 84 ? -5.681 -9.283 11.021 1.00 92.81 84 LEU A N 1
ATOM 691 C CA . LEU A 1 84 ? -5.739 -7.829 10.915 1.00 92.81 84 LEU A CA 1
ATOM 692 C C . LEU A 1 84 ? -4.334 -7.252 11.058 1.00 92.81 84 LEU A C 1
ATOM 694 O O . LEU A 1 84 ? -3.773 -7.182 12.145 1.00 92.81 84 LEU A O 1
ATOM 698 N N . ARG A 1 85 ? -3.742 -6.853 9.933 1.00 90.56 85 ARG A N 1
ATOM 699 C CA . ARG A 1 85 ? -2.322 -6.487 9.875 1.00 90.56 85 ARG A CA 1
ATOM 700 C C . ARG A 1 85 ? -2.161 -5.056 9.410 1.00 90.56 85 ARG A C 1
ATOM 702 O O . ARG A 1 85 ? -2.811 -4.635 8.459 1.00 90.56 85 ARG A O 1
ATOM 709 N N . PHE A 1 86 ? -1.245 -4.327 10.030 1.00 89.50 86 PHE A N 1
ATOM 710 C CA . PHE A 1 86 ? -0.926 -2.959 9.646 1.00 89.50 86 PHE A CA 1
ATOM 711 C C . PHE A 1 86 ? 0.529 -2.850 9.207 1.00 89.50 86 PHE A C 1
ATOM 713 O O . PHE A 1 86 ? 1.432 -3.355 9.876 1.00 89.50 86 PHE A O 1
ATOM 720 N N . ARG A 1 87 ? 0.757 -2.148 8.098 1.00 87.88 87 ARG A N 1
ATOM 721 C CA . ARG A 1 87 ? 2.089 -1.789 7.618 1.00 87.88 87 ARG A CA 1
ATOM 722 C C . ARG A 1 87 ? 2.135 -0.314 7.286 1.00 87.88 87 ARG A C 1
ATOM 724 O O . ARG A 1 87 ? 1.245 0.187 6.610 1.00 87.88 87 ARG A O 1
ATOM 731 N N . CYS A 1 88 ? 3.224 0.342 7.660 1.00 87.12 88 CYS A N 1
ATOM 732 C CA . CYS A 1 88 ? 3.519 1.700 7.239 1.00 87.12 88 CYS A CA 1
ATOM 733 C C . CYS A 1 88 ? 4.970 1.810 6.768 1.00 87.12 88 CYS A C 1
ATOM 735 O O . CYS A 1 88 ? 5.855 1.138 7.302 1.00 87.12 88 CYS A O 1
ATOM 737 N N . ILE A 1 89 ? 5.208 2.654 5.767 1.00 87.81 89 ILE A N 1
ATOM 738 C CA . ILE A 1 89 ? 6.546 3.112 5.392 1.00 87.81 89 ILE A CA 1
ATOM 739 C C . ILE A 1 89 ? 6.661 4.612 5.653 1.00 87.81 89 ILE A C 1
ATOM 741 O O . ILE A 1 89 ? 5.710 5.356 5.426 1.00 87.81 89 ILE A O 1
ATOM 745 N N . ALA A 1 90 ? 7.838 5.049 6.097 1.00 87.94 90 ALA A N 1
ATOM 746 C CA . ALA A 1 90 ? 8.185 6.456 6.245 1.00 87.94 90 ALA A CA 1
ATOM 747 C C . ALA A 1 90 ? 9.317 6.794 5.270 1.00 87.94 90 ALA A C 1
ATOM 749 O O . ALA A 1 90 ? 10.402 6.217 5.336 1.00 87.94 90 ALA A O 1
ATOM 750 N N . VAL A 1 91 ? 9.053 7.717 4.352 1.00 86.31 91 VAL A N 1
ATOM 751 C CA . VAL A 1 91 ? 10.009 8.187 3.350 1.00 86.31 91 VAL A CA 1
ATOM 752 C C . VAL A 1 91 ? 10.573 9.518 3.819 1.00 86.31 91 VAL A C 1
ATOM 754 O O . VAL A 1 91 ? 9.857 10.518 3.868 1.00 86.31 91 VAL A O 1
ATOM 757 N N . ASP A 1 92 ? 11.858 9.530 4.166 1.00 85.12 92 ASP A N 1
ATOM 758 C CA . ASP A 1 92 ? 12.578 10.740 4.556 1.00 85.12 92 ASP A CA 1
ATOM 759 C C . ASP A 1 92 ? 13.018 11.531 3.319 1.00 85.12 92 ASP A C 1
ATOM 761 O O . ASP A 1 92 ? 13.858 11.073 2.537 1.00 85.12 92 ASP A O 1
ATOM 765 N N . ARG A 1 93 ? 12.488 12.748 3.150 1.00 83.62 93 ARG A N 1
ATOM 766 C CA . ARG A 1 93 ? 12.832 13.590 1.996 1.00 83.62 93 ARG A CA 1
ATOM 767 C C . ARG A 1 93 ? 14.309 13.958 1.928 1.00 83.62 93 ARG A C 1
ATOM 769 O O . ARG A 1 93 ? 14.800 14.217 0.836 1.00 83.62 93 ARG A O 1
ATOM 776 N N . THR A 1 94 ? 15.020 14.002 3.058 1.00 86.50 94 THR A N 1
ATOM 777 C CA . THR A 1 94 ? 16.444 14.381 3.058 1.00 86.50 94 THR A CA 1
ATOM 778 C C . THR A 1 94 ? 17.333 13.268 2.513 1.00 86.50 94 THR A C 1
ATOM 780 O O . THR A 1 94 ? 18.491 13.511 2.198 1.00 86.50 94 THR A O 1
ATOM 783 N N . GLN A 1 95 ? 16.798 12.052 2.407 1.00 86.25 95 GLN A N 1
ATOM 784 C CA . GLN A 1 95 ? 17.477 10.878 1.860 1.00 86.25 95 GLN A CA 1
ATOM 785 C C . GLN A 1 95 ? 16.961 10.522 0.457 1.00 86.25 95 GLN A C 1
ATOM 787 O O . GLN A 1 95 ? 17.418 9.558 -0.157 1.00 86.25 95 GLN A O 1
ATOM 792 N N . LEU A 1 96 ? 15.997 11.287 -0.063 1.00 85.50 96 LEU A N 1
ATOM 793 C CA . LEU A 1 96 ? 15.378 11.025 -1.349 1.00 85.50 96 LEU A CA 1
ATOM 794 C C . LEU A 1 96 ? 16.274 11.500 -2.492 1.00 85.50 96 LEU A C 1
ATOM 796 O O . LEU A 1 96 ? 16.516 12.693 -2.662 1.00 85.50 96 LEU A O 1
ATOM 800 N N . ASN A 1 97 ? 16.675 10.566 -3.349 1.00 84.50 97 ASN A N 1
ATOM 801 C CA . ASN A 1 97 ? 17.323 10.888 -4.611 1.00 84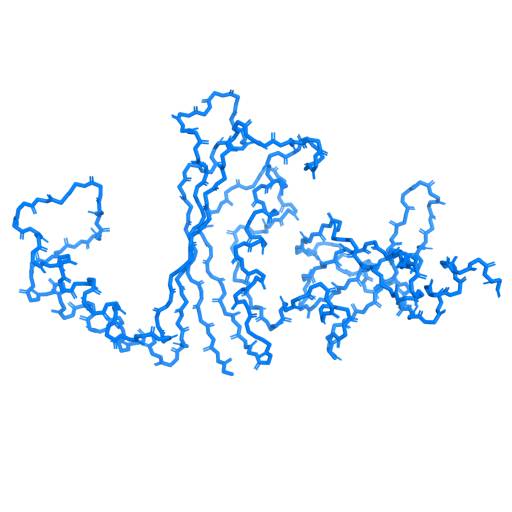.50 97 ASN A CA 1
ATOM 802 C C . ASN A 1 97 ? 16.295 10.897 -5.755 1.00 84.50 97 ASN A C 1
ATOM 804 O O . ASN A 1 97 ? 16.019 9.859 -6.357 1.00 84.50 97 ASN A O 1
ATOM 808 N N . LEU A 1 98 ? 15.750 12.076 -6.075 1.00 83.38 98 LEU A N 1
ATOM 809 C CA . LEU A 1 98 ? 14.752 12.256 -7.141 1.00 83.38 98 LEU A CA 1
ATOM 810 C C . LEU A 1 98 ? 15.243 11.855 -8.540 1.00 83.38 98 LEU A C 1
ATOM 812 O O . LEU A 1 98 ? 14.413 11.512 -9.382 1.00 83.38 98 LEU A O 1
ATOM 816 N N . ALA A 1 99 ? 16.555 11.799 -8.785 1.00 82.38 99 ALA A N 1
ATOM 817 C CA . ALA A 1 99 ? 17.080 11.313 -10.061 1.00 82.38 99 ALA A CA 1
ATOM 818 C C . ALA A 1 99 ? 16.725 9.834 -10.308 1.00 82.38 99 ALA A C 1
ATOM 820 O O . ALA A 1 99 ? 16.547 9.425 -11.450 1.00 82.38 99 ALA A O 1
ATOM 821 N N . LEU A 1 100 ? 16.527 9.037 -9.247 1.00 77.94 100 LEU A N 1
ATOM 822 C CA . LEU A 1 100 ? 16.036 7.651 -9.341 1.00 77.94 100 LEU A CA 1
ATOM 823 C C . LEU A 1 100 ? 14.530 7.564 -9.667 1.00 77.94 100 LEU A C 1
ATOM 825 O O . LEU A 1 100 ? 13.969 6.478 -9.871 1.00 77.94 100 LEU A O 1
ATOM 829 N N . HIS A 1 101 ? 13.857 8.710 -9.695 1.00 80.00 101 HIS A N 1
ATOM 830 C CA . HIS A 1 101 ? 12.426 8.874 -9.919 1.00 80.00 101 HIS A CA 1
ATOM 831 C C . HIS A 1 101 ? 12.149 9.776 -11.127 1.00 80.00 101 HIS A C 1
ATOM 833 O O . HIS A 1 101 ? 11.109 10.419 -11.169 1.00 80.00 101 HIS A O 1
ATOM 839 N N . ASP A 1 102 ? 13.074 9.847 -12.088 1.00 80.12 102 ASP A N 1
ATOM 840 C CA . ASP A 1 102 ? 12.977 10.690 -13.290 1.00 80.12 102 ASP A CA 1
ATOM 841 C C . ASP A 1 102 ? 12.715 12.173 -12.975 1.00 80.12 102 ASP A C 1
ATOM 843 O O . ASP A 1 102 ? 12.085 12.892 -13.748 1.00 80.12 102 ASP A O 1
ATOM 847 N N . ASN A 1 103 ? 13.192 12.631 -11.813 1.00 82.31 103 ASN A N 1
ATOM 848 C CA . ASN A 1 103 ? 12.909 13.954 -11.256 1.00 82.31 103 ASN A CA 1
ATOM 849 C C . ASN A 1 103 ? 11.406 14.265 -11.132 1.00 82.31 103 ASN A C 1
ATOM 851 O O . ASN A 1 103 ? 10.993 15.423 -11.162 1.00 82.31 103 ASN A O 1
ATOM 855 N N . ASP A 1 104 ? 10.586 13.228 -10.955 1.00 81.25 104 ASP A N 1
ATOM 856 C CA . ASP A 1 104 ? 9.142 13.323 -10.815 1.00 81.25 104 ASP A CA 1
ATOM 857 C C . ASP A 1 104 ? 8.693 12.784 -9.449 1.00 81.25 104 ASP A C 1
ATOM 859 O O . ASP A 1 104 ? 8.710 11.583 -9.165 1.00 81.25 104 ASP A O 1
ATOM 863 N N . GLY A 1 105 ? 8.276 13.703 -8.577 1.00 83.75 105 GLY A N 1
ATOM 864 C CA . GLY A 1 105 ? 7.832 13.380 -7.222 1.00 83.75 105 GLY A CA 1
ATOM 865 C C . GLY A 1 105 ? 6.563 12.529 -7.163 1.00 83.75 105 GLY A C 1
ATOM 866 O O . GLY A 1 105 ? 6.406 11.719 -6.250 1.00 83.75 105 GLY A O 1
ATOM 867 N N . GLU A 1 106 ? 5.677 12.652 -8.151 1.00 81.88 106 GLU A N 1
ATOM 868 C CA . GLU A 1 106 ? 4.461 11.843 -8.234 1.00 81.88 106 GLU A CA 1
ATOM 869 C C . GLU A 1 106 ? 4.789 10.416 -8.706 1.00 81.88 106 GLU A C 1
ATOM 871 O O . GLU A 1 106 ? 4.261 9.452 -8.153 1.00 81.88 106 GLU A O 1
ATOM 876 N N . LEU A 1 107 ? 5.758 10.242 -9.612 1.00 77.56 107 LEU A N 1
ATOM 877 C CA . LEU A 1 107 ? 6.314 8.916 -9.906 1.00 77.56 107 LEU A CA 1
ATOM 878 C C . LEU A 1 107 ? 6.997 8.314 -8.668 1.00 77.56 107 LEU A C 1
ATOM 880 O O . LEU A 1 107 ? 6.831 7.128 -8.378 1.00 77.56 107 LEU A O 1
ATOM 884 N N . GLY A 1 108 ? 7.746 9.126 -7.917 1.00 82.12 108 GLY A N 1
ATOM 885 C CA . GLY A 1 108 ? 8.339 8.725 -6.643 1.00 82.12 108 GLY A CA 1
ATOM 886 C C . GLY A 1 108 ? 7.300 8.196 -5.657 1.00 82.12 108 GLY A C 1
ATOM 887 O O . GLY A 1 108 ? 7.463 7.094 -5.133 1.00 82.12 108 GLY A O 1
ATOM 888 N N . PHE A 1 109 ? 6.198 8.926 -5.485 1.00 83.88 109 PHE A N 1
ATOM 889 C CA . PHE A 1 109 ? 5.072 8.533 -4.638 1.00 83.88 109 PHE A CA 1
ATOM 890 C C . PHE A 1 109 ? 4.553 7.132 -4.986 1.00 83.88 109 PHE A C 1
ATOM 892 O O . PHE A 1 109 ? 4.472 6.272 -4.108 1.00 83.88 109 PHE A O 1
ATOM 899 N N . TYR A 1 110 ? 4.289 6.858 -6.266 1.00 79.94 110 TYR A N 1
ATOM 900 C CA . TYR A 1 110 ? 3.809 5.540 -6.689 1.00 79.94 110 TYR A CA 1
ATOM 901 C C . TYR A 1 110 ? 4.850 4.433 -6.537 1.00 79.94 110 TYR A C 1
ATOM 903 O O . TYR A 1 110 ? 4.495 3.312 -6.173 1.00 79.94 110 TYR A O 1
ATOM 911 N N . LYS A 1 111 ? 6.142 4.729 -6.739 1.00 80.12 111 LYS A N 1
ATOM 912 C CA . LYS A 1 111 ? 7.210 3.756 -6.459 1.00 80.12 111 LYS A CA 1
ATOM 913 C C . LYS A 1 111 ? 7.238 3.378 -4.973 1.00 80.12 111 LYS A C 1
ATOM 915 O O . LYS A 1 111 ? 7.420 2.203 -4.662 1.00 80.12 111 LYS A O 1
ATOM 920 N N . PHE A 1 112 ? 7.019 4.322 -4.056 1.00 84.00 112 PHE A N 1
ATOM 921 C CA . PHE A 1 112 ? 6.927 4.017 -2.623 1.00 84.00 112 PHE A CA 1
ATOM 922 C C . PHE A 1 112 ? 5.661 3.238 -2.269 1.00 84.00 112 PHE A C 1
ATOM 924 O O . PHE A 1 112 ? 5.743 2.260 -1.529 1.00 84.00 112 PHE A O 1
ATOM 931 N N . TYR A 1 113 ? 4.523 3.585 -2.868 1.00 82.44 113 TYR A N 1
ATOM 932 C CA . TYR A 1 113 ? 3.285 2.813 -2.736 1.00 82.44 113 TYR A CA 1
ATOM 933 C C . TYR A 1 113 ? 3.460 1.355 -3.166 1.00 82.44 113 TYR A C 1
ATOM 935 O O . TYR A 1 113 ? 3.060 0.424 -2.466 1.00 82.44 113 TYR A O 1
ATOM 943 N N . TYR A 1 114 ? 4.138 1.146 -4.296 1.00 79.50 114 TYR A N 1
ATOM 944 C CA . TYR A 1 114 ? 4.496 -0.184 -4.765 1.00 79.50 114 TYR A CA 1
ATOM 945 C C . TYR A 1 114 ? 5.354 -0.923 -3.731 1.00 79.50 114 TYR A C 1
ATOM 947 O O . TYR A 1 114 ? 5.086 -2.085 -3.442 1.00 79.50 114 TYR A O 1
ATOM 955 N N . GLN A 1 115 ? 6.351 -0.269 -3.121 1.00 80.31 115 GLN A N 1
ATOM 956 C CA . GLN A 1 115 ? 7.159 -0.894 -2.065 1.00 80.31 115 GLN A CA 1
ATOM 957 C C . GLN A 1 115 ? 6.330 -1.255 -0.822 1.00 80.31 115 GLN A C 1
ATOM 959 O O . GLN A 1 115 ? 6.553 -2.314 -0.233 1.00 80.31 115 GLN A O 1
ATOM 964 N N . LEU A 1 116 ? 5.358 -0.426 -0.430 1.00 83.19 116 LEU A N 1
ATOM 965 C CA . LEU A 1 116 ? 4.455 -0.737 0.681 1.00 83.19 116 LEU A CA 1
ATOM 966 C C . LEU A 1 116 ? 3.659 -2.023 0.418 1.00 83.19 116 LEU A C 1
ATOM 968 O O . LEU A 1 116 ? 3.570 -2.881 1.295 1.00 83.19 116 LEU A O 1
ATOM 972 N N . LEU A 1 117 ? 3.112 -2.175 -0.787 1.00 81.56 117 LEU A N 1
ATOM 973 C CA . LEU A 1 117 ? 2.227 -3.291 -1.122 1.00 81.56 117 LEU A CA 1
ATOM 974 C C . LEU A 1 117 ? 3.001 -4.565 -1.483 1.00 81.56 117 LEU A C 1
ATOM 976 O O . LEU A 1 117 ? 2.715 -5.640 -0.961 1.00 81.56 117 LEU A O 1
ATOM 980 N N . HIS A 1 118 ? 4.016 -4.452 -2.340 1.00 77.12 118 HIS A N 1
ATOM 981 C CA . HIS A 1 118 ? 4.658 -5.587 -3.007 1.00 77.12 118 HIS A CA 1
ATOM 982 C C . HIS A 1 118 ? 5.207 -6.655 -2.057 1.00 77.12 118 HIS A C 1
ATOM 984 O O . HIS A 1 118 ? 5.107 -7.841 -2.355 1.00 77.12 118 HIS A O 1
ATOM 990 N N . HIS A 1 119 ? 5.781 -6.261 -0.913 1.00 71.50 119 HIS A N 1
ATOM 991 C CA . HIS A 1 119 ? 6.355 -7.243 0.024 1.00 71.50 119 HIS A CA 1
ATOM 992 C C . HIS A 1 119 ? 5.315 -7.935 0.913 1.00 71.50 119 HIS A C 1
ATOM 994 O O . HIS A 1 119 ? 5.682 -8.840 1.652 1.00 71.50 119 HIS A O 1
ATOM 1000 N N . TRP A 1 120 ? 4.057 -7.487 0.902 1.00 74.31 120 TRP A N 1
ATOM 1001 C CA . TRP A 1 120 ? 2.981 -8.019 1.751 1.00 74.31 120 TRP A CA 1
ATOM 1002 C C . TRP A 1 120 ? 1.862 -8.704 0.962 1.00 74.31 120 TRP A C 1
ATOM 1004 O O . TRP A 1 120 ? 1.052 -9.421 1.548 1.00 74.31 120 TRP A O 1
ATOM 1014 N N . ILE A 1 121 ? 1.846 -8.538 -0.363 1.00 72.44 121 ILE A N 1
ATOM 1015 C CA . ILE A 1 121 ? 1.017 -9.350 -1.251 1.00 72.44 121 ILE A CA 1
ATOM 1016 C C . ILE A 1 121 ? 1.457 -10.811 -1.120 1.00 72.44 121 ILE A C 1
ATOM 1018 O O . ILE A 1 121 ? 2.603 -11.157 -1.411 1.00 72.44 121 ILE A O 1
ATOM 1022 N N . LEU A 1 122 ? 0.526 -11.665 -0.691 1.00 57.34 122 LEU A N 1
ATOM 1023 C CA . LEU A 1 122 ? 0.736 -13.105 -0.595 1.00 57.34 122 LEU A CA 1
ATOM 1024 C C . LEU A 1 122 ? 0.318 -13.770 -1.906 1.00 57.34 122 LEU A C 1
ATOM 1026 O O . LEU A 1 122 ? -0.785 -13.542 -2.405 1.00 57.34 122 LEU A O 1
ATOM 1030 N N . ASP A 1 123 ? 1.178 -14.625 -2.449 1.00 49.81 123 ASP A N 1
ATOM 1031 C CA . ASP A 1 123 ? 0.892 -15.359 -3.684 1.00 49.81 123 ASP A CA 1
ATOM 1032 C C . ASP A 1 123 ? -0.384 -16.213 -3.561 1.00 49.81 123 ASP A C 1
ATOM 1034 O O . ASP A 1 123 ? -0.748 -16.651 -2.468 1.00 49.81 123 ASP A O 1
ATOM 1038 N N . PHE A 1 124 ? -1.057 -16.462 -4.691 1.00 51.50 124 PHE A N 1
ATOM 1039 C CA . PHE A 1 124 ? -2.290 -17.266 -4.781 1.00 51.50 124 PHE A CA 1
ATOM 1040 C C . PHE A 1 124 ? -3.473 -16.707 -3.973 1.00 51.50 124 PHE A C 1
ATOM 1042 O O . PHE A 1 124 ? -4.400 -17.426 -3.588 1.00 51.50 124 PHE A O 1
ATOM 1049 N N . ASN A 1 125 ? -3.461 -15.394 -3.741 1.00 61.88 125 ASN A N 1
ATOM 1050 C CA . ASN A 1 125 ? -4.552 -14.664 -3.119 1.00 61.88 125 ASN A CA 1
ATOM 1051 C C . ASN A 1 125 ? -5.019 -13.512 -4.014 1.00 61.88 125 ASN A C 1
ATOM 1053 O O . ASN A 1 125 ? -4.249 -12.921 -4.781 1.00 61.88 125 ASN A O 1
ATOM 1057 N N . ALA A 1 126 ? -6.303 -13.194 -3.899 1.00 65.44 126 ALA A N 1
ATOM 1058 C CA . ALA A 1 126 ? -6.883 -11.997 -4.484 1.00 65.44 126 ALA A CA 1
ATOM 1059 C C . ALA A 1 126 ? -6.870 -10.894 -3.427 1.00 65.44 126 ALA A C 1
ATOM 1061 O O . ALA A 1 126 ? -7.240 -11.149 -2.284 1.00 65.44 126 ALA A O 1
ATOM 1062 N N . HIS A 1 127 ? -6.467 -9.681 -3.791 1.00 73.06 127 HIS A N 1
ATOM 1063 C CA . HIS A 1 127 ? -6.482 -8.542 -2.881 1.00 73.06 127 HIS A CA 1
ATOM 1064 C C . HIS A 1 127 ? -7.247 -7.391 -3.515 1.00 73.06 127 HIS A C 1
ATOM 1066 O O . HIS A 1 127 ? -7.026 -7.042 -4.672 1.00 73.06 127 HIS A O 1
ATOM 1072 N N . ARG A 1 128 ? -8.132 -6.779 -2.744 1.00 73.94 128 ARG A N 1
ATOM 1073 C CA . ARG A 1 128 ? -8.870 -5.582 -3.121 1.00 73.94 128 ARG A CA 1
ATOM 1074 C C . ARG A 1 128 ? -8.264 -4.409 -2.373 1.00 73.94 128 ARG A C 1
ATOM 1076 O O . ARG A 1 128 ? -8.414 -4.312 -1.159 1.00 73.94 128 ARG A O 1
ATOM 1083 N N . ILE A 1 129 ? -7.536 -3.567 -3.092 1.00 78.19 129 ILE A N 1
ATOM 1084 C CA . ILE A 1 129 ? -6.810 -2.443 -2.510 1.00 78.19 129 ILE A CA 1
ATOM 1085 C C . ILE A 1 129 ? -7.632 -1.172 -2.715 1.00 78.19 129 ILE A C 1
ATOM 1087 O O . ILE A 1 129 ? -8.050 -0.854 -3.833 1.00 78.19 129 ILE A O 1
ATOM 1091 N N . PHE A 1 130 ? -7.860 -0.475 -1.612 1.00 76.31 130 PHE A N 1
ATOM 1092 C CA . PHE A 1 130 ? -8.566 0.786 -1.506 1.00 76.31 130 PHE A CA 1
ATOM 1093 C C . PHE A 1 130 ? -7.544 1.864 -1.156 1.00 76.31 130 PHE A C 1
ATOM 1095 O O . PHE A 1 130 ? -6.907 1.780 -0.110 1.00 76.31 130 PHE A O 1
ATOM 1102 N N . CYS A 1 131 ? -7.391 2.854 -2.027 1.00 74.12 131 CYS A N 1
ATOM 1103 C CA . CYS A 1 131 ? -6.542 4.020 -1.792 1.00 74.12 131 CYS A CA 1
ATOM 1104 C C . CYS A 1 131 ? -7.418 5.272 -1.698 1.00 74.12 131 CYS A C 1
ATOM 1106 O O . CYS A 1 131 ? -8.523 5.285 -2.254 1.00 74.12 131 CYS A O 1
ATOM 1108 N N . ASP A 1 132 ? -6.920 6.316 -1.037 1.00 64.00 132 ASP A N 1
ATOM 1109 C CA . ASP A 1 132 ? -7.623 7.595 -0.995 1.00 64.00 132 ASP A CA 1
ATOM 1110 C C . ASP A 1 132 ? -7.689 8.250 -2.389 1.00 64.00 132 ASP A C 1
ATOM 1112 O O . ASP A 1 132 ? -6.871 7.994 -3.285 1.00 64.00 132 ASP A O 1
ATOM 1116 N N . VAL A 1 133 ? -8.707 9.083 -2.602 1.00 58.41 133 VAL A N 1
ATOM 1117 C CA . VAL A 1 133 ? -8.932 9.764 -3.879 1.00 58.41 133 VAL A CA 1
ATOM 1118 C C . VAL A 1 133 ? -7.883 10.857 -4.052 1.00 58.41 133 VAL A C 1
ATOM 1120 O O . VAL A 1 133 ? -8.026 11.979 -3.568 1.00 58.41 133 VAL A O 1
ATOM 1123 N N . LYS A 1 134 ? -6.830 10.548 -4.811 1.00 59.38 134 LYS A N 1
ATOM 1124 C CA . LYS A 1 134 ? -5.784 11.511 -5.158 1.00 59.38 134 LYS A CA 1
ATOM 1125 C C . LYS A 1 134 ? -6.047 12.176 -6.509 1.00 59.38 134 LYS A C 1
ATOM 1127 O O . LYS A 1 134 ? -6.319 11.513 -7.509 1.00 59.38 134 LYS A O 1
ATOM 1132 N N . SER A 1 135 ? -5.924 13.504 -6.545 1.00 54.06 135 SER A N 1
ATOM 1133 C CA . SER A 1 135 ? -5.889 14.270 -7.796 1.00 54.06 135 SER A CA 1
ATOM 1134 C C . SER A 1 135 ? -4.484 14.200 -8.389 1.00 54.06 135 SER A C 1
ATOM 1136 O O . SER A 1 135 ? -3.537 14.708 -7.788 1.00 54.06 135 SER A O 1
ATOM 1138 N N . ASN A 1 136 ? -4.347 13.563 -9.550 1.00 55.78 136 ASN A N 1
ATOM 1139 C CA . ASN A 1 136 ? -3.051 13.355 -10.198 1.00 55.78 136 ASN A CA 1
ATOM 1140 C C . ASN A 1 136 ? -2.746 14.488 -11.174 1.00 55.78 136 ASN A C 1
ATOM 1142 O O . ASN A 1 136 ? -3.634 14.944 -11.897 1.00 55.78 136 ASN A O 1
ATOM 1146 N N . ARG A 1 137 ? -1.480 14.919 -11.223 1.00 58.44 137 ARG A N 1
ATOM 1147 C CA . ARG A 1 137 ? -1.013 15.907 -12.204 1.00 58.44 137 ARG A CA 1
ATOM 1148 C C . ARG A 1 137 ? -1.072 15.334 -13.614 1.00 58.44 137 ARG A C 1
ATOM 1150 O O . ARG A 1 137 ? -1.426 16.049 -14.547 1.00 58.44 137 ARG A O 1
ATOM 1157 N N . ASP A 1 138 ? -0.707 14.063 -13.769 1.00 54.75 138 ASP A N 1
ATOM 1158 C CA . ASP A 1 138 ? -0.909 13.321 -15.010 1.00 54.75 138 ASP A CA 1
ATOM 1159 C C . ASP A 1 138 ? -2.180 12.458 -14.897 1.00 54.75 138 ASP A C 1
ATOM 1161 O O . ASP A 1 138 ? -2.177 11.455 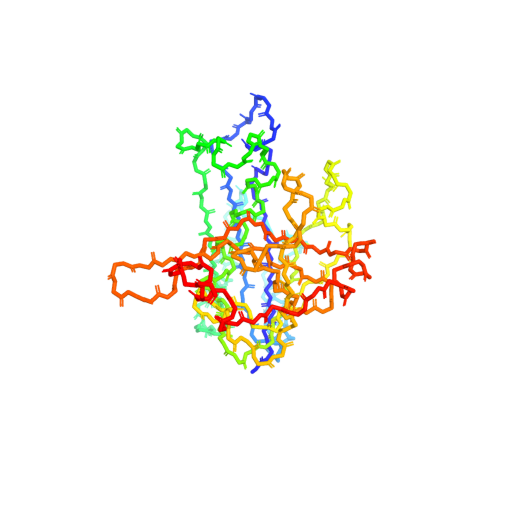-14.173 1.00 54.75 138 ASP A O 1
ATOM 1165 N N . PRO A 1 139 ? -3.259 12.794 -15.631 1.00 52.84 139 PRO A N 1
ATOM 1166 C CA . PRO A 1 139 ? -4.504 12.027 -15.620 1.00 52.84 139 PRO A CA 1
ATOM 1167 C C . PRO A 1 139 ? -4.326 10.564 -16.043 1.00 52.84 139 PRO A C 1
ATOM 1169 O O . PRO A 1 139 ? -5.195 9.745 -15.771 1.00 52.84 139 PRO A O 1
ATOM 1172 N N . LYS A 1 140 ? -3.216 10.229 -16.719 1.00 52.59 140 LYS A N 1
ATOM 1173 C CA . LYS A 1 140 ? -2.916 8.879 -17.214 1.00 52.59 140 LYS A CA 1
ATOM 1174 C C . LYS A 1 140 ? -2.213 7.992 -16.187 1.00 52.59 140 LYS A C 1
ATOM 1176 O O . LYS A 1 140 ? -1.937 6.836 -16.496 1.00 52.59 140 LYS A O 1
ATOM 1181 N N . ARG A 1 141 ? -1.841 8.518 -15.013 1.00 55.03 141 ARG A N 1
ATOM 1182 C CA . ARG A 1 141 ? -1.102 7.736 -14.007 1.00 55.03 141 ARG A CA 1
ATOM 1183 C C . ARG A 1 141 ? -2.000 6.852 -13.162 1.00 55.03 141 ARG A C 1
ATOM 1185 O O . ARG A 1 141 ? -1.637 5.704 -12.937 1.00 55.03 141 ARG A O 1
ATOM 1192 N N . LEU A 1 142 ? -3.152 7.373 -12.747 1.00 46.72 142 LEU A N 1
ATOM 1193 C CA . LEU A 1 142 ? -4.278 6.618 -12.195 1.00 46.72 142 LEU A CA 1
ATOM 1194 C C . LEU A 1 142 ? -5.554 7.400 -12.518 1.00 46.72 142 LEU A C 1
ATOM 1196 O O . LEU A 1 142 ? -5.611 8.603 -12.237 1.00 46.72 142 LEU A O 1
ATOM 1200 N N . SER A 1 143 ? -6.572 6.748 -13.081 1.00 40.59 143 SER A N 1
ATOM 1201 C CA . SER A 1 143 ? -7.874 7.396 -13.217 1.00 40.59 143 SER A CA 1
ATOM 1202 C C . SER A 1 143 ? -8.545 7.464 -11.837 1.00 40.59 143 SER A C 1
ATOM 1204 O O . SER A 1 143 ? -8.419 6.568 -11.001 1.00 40.59 143 SER A O 1
ATOM 1206 N N . SER A 1 144 ? -9.207 8.582 -11.554 1.00 34.09 144 SER A N 1
ATOM 1207 C CA . SER A 1 144 ? -9.541 9.103 -10.219 1.00 34.09 144 SER A CA 1
ATOM 1208 C C . SER A 1 144 ? -10.593 8.318 -9.411 1.00 34.09 144 SER A C 1
ATOM 1210 O O . SER A 1 144 ? -11.172 8.851 -8.468 1.00 34.09 144 SER A O 1
ATOM 1212 N N . ARG A 1 145 ? -10.851 7.047 -9.737 1.00 35.75 145 ARG A N 1
ATOM 1213 C CA . ARG A 1 145 ? -11.858 6.197 -9.078 1.00 35.75 145 ARG A CA 1
ATOM 1214 C C . ARG A 1 145 ? -11.562 4.705 -9.265 1.00 35.75 145 ARG A C 1
ATOM 1216 O O . ARG A 1 145 ? -12.389 3.991 -9.820 1.00 35.75 145 ARG A O 1
ATOM 1223 N N . GLN A 1 146 ? -10.397 4.197 -8.866 1.00 39.22 146 GLN A N 1
ATOM 1224 C CA . GLN A 1 146 ? -10.074 2.798 -9.188 1.00 39.22 146 GLN A CA 1
ATOM 1225 C C . GLN A 1 146 ? -9.587 1.961 -8.005 1.00 39.22 146 GLN A C 1
ATOM 1227 O O . GLN A 1 146 ? -8.502 2.129 -7.459 1.00 39.22 146 GLN A O 1
ATOM 1232 N N . PHE A 1 147 ? -10.459 1.009 -7.663 1.00 35.25 147 PHE A N 1
ATOM 1233 C CA . PHE A 1 147 ? -10.134 -0.287 -7.091 1.00 35.25 147 PHE A CA 1
ATOM 1234 C C . PHE A 1 147 ? -8.950 -0.924 -7.807 1.00 35.25 147 PHE A C 1
ATOM 1236 O O . PHE A 1 147 ? -9.019 -1.168 -9.010 1.00 35.25 147 PHE A O 1
ATOM 1243 N N . VAL A 1 148 ? -7.938 -1.333 -7.051 1.00 39.12 148 VAL A N 1
ATOM 1244 C CA . VAL A 1 148 ? -6.947 -2.276 -7.566 1.00 39.12 148 VAL A CA 1
ATOM 1245 C C . VAL A 1 148 ? -7.339 -3.664 -7.064 1.00 39.12 148 VAL A C 1
ATOM 1247 O O . VAL A 1 148 ? -7.088 -4.019 -5.911 1.00 39.12 148 VAL A O 1
ATOM 1250 N N . HIS A 1 149 ? -7.994 -4.455 -7.920 1.00 31.14 149 HIS A N 1
ATOM 1251 C CA . HIS A 1 149 ? -8.092 -5.901 -7.725 1.00 31.14 149 HIS A CA 1
ATOM 1252 C C . HIS A 1 149 ? -6.733 -6.503 -8.096 1.00 31.14 149 HIS A C 1
ATOM 1254 O O . HIS A 1 149 ? -6.452 -6.787 -9.255 1.00 31.14 149 HIS A O 1
ATOM 1260 N N . SER A 1 150 ? -5.843 -6.643 -7.118 1.00 36.16 150 SER A N 1
ATOM 1261 C CA . SER A 1 150 ? -4.581 -7.346 -7.323 1.00 36.16 150 SER A CA 1
ATOM 1262 C C . SER A 1 150 ? -4.786 -8.837 -7.068 1.00 36.16 150 SER A C 1
ATOM 1264 O O . SER A 1 150 ? -4.663 -9.353 -5.954 1.00 36.16 150 SER A O 1
ATOM 1266 N N . ALA A 1 151 ? -5.083 -9.567 -8.139 1.00 29.64 151 ALA A N 1
ATOM 1267 C CA . ALA A 1 151 ? -4.675 -10.959 -8.203 1.00 29.64 151 ALA A CA 1
ATOM 1268 C C . ALA A 1 151 ? -3.135 -10.975 -8.277 1.00 29.64 151 ALA A C 1
ATOM 1270 O O . ALA A 1 151 ? -2.549 -10.676 -9.310 1.00 29.64 151 ALA A O 1
ATOM 1271 N N . SER A 1 152 ? -2.497 -11.232 -7.130 1.00 33.91 152 SER A N 1
ATOM 1272 C CA . SER A 1 152 ? -1.099 -11.676 -6.981 1.00 33.91 152 SER A CA 1
ATOM 1273 C C . SER A 1 152 ? -0.015 -10.942 -7.808 1.00 33.91 152 SER A C 1
ATOM 1275 O O . SER A 1 152 ? 0.453 -11.447 -8.825 1.00 33.91 152 SER A O 1
ATOM 1277 N N . ILE A 1 153 ? 0.517 -9.815 -7.314 1.00 34.69 153 ILE A N 1
ATOM 1278 C CA . ILE A 1 153 ? 1.826 -9.282 -7.762 1.00 34.69 153 ILE A CA 1
ATOM 1279 C C . ILE A 1 153 ? 2.884 -9.521 -6.675 1.00 34.69 153 ILE A C 1
ATOM 1281 O O . ILE A 1 153 ? 3.351 -8.596 -6.010 1.00 34.69 153 ILE A O 1
ATOM 1285 N N . GLY A 1 154 ? 3.255 -10.786 -6.481 1.00 31.31 154 GLY A N 1
ATOM 1286 C CA . GLY A 1 154 ? 4.374 -11.174 -5.625 1.00 31.31 154 GLY A CA 1
ATOM 1287 C C . GLY A 1 154 ? 5.711 -11.142 -6.369 1.00 31.31 154 GLY A C 1
ATOM 1288 O O . GLY A 1 154 ? 5.787 -11.534 -7.531 1.00 31.31 154 GLY A O 1
ATOM 1289 N N . SER A 1 155 ? 6.754 -10.680 -5.663 1.00 33.62 155 SER A N 1
ATOM 1290 C CA . SER A 1 155 ? 8.203 -10.781 -5.935 1.00 33.62 155 SER A CA 1
ATOM 1291 C C . SER A 1 155 ? 8.722 -10.433 -7.349 1.00 33.62 155 SER A C 1
ATOM 1293 O O . SER A 1 155 ? 8.241 -10.919 -8.368 1.00 33.62 155 SER A O 1
ATOM 1295 N N . ARG A 1 156 ? 9.856 -9.710 -7.421 1.00 36.12 156 ARG A N 1
ATOM 1296 C CA . ARG A 1 156 ? 10.669 -9.491 -8.649 1.00 36.12 156 ARG A CA 1
ATOM 1297 C C . ARG A 1 156 ? 10.927 -10.761 -9.483 1.00 36.12 156 ARG A C 1
ATOM 1299 O O . ARG A 1 156 ? 11.285 -10.647 -10.650 1.00 36.12 156 ARG A O 1
ATOM 1306 N N . ARG A 1 157 ? 10.766 -11.953 -8.899 1.00 33.12 157 ARG A N 1
ATOM 1307 C CA . ARG A 1 157 ? 10.924 -13.252 -9.563 1.00 33.12 157 ARG A CA 1
ATOM 1308 C C . ARG A 1 157 ? 9.617 -13.834 -10.133 1.00 33.12 157 ARG A C 1
ATOM 1310 O O . ARG A 1 157 ? 9.704 -14.610 -11.069 1.00 33.12 157 ARG A O 1
ATOM 1317 N N . ARG A 1 158 ? 8.430 -13.453 -9.631 1.00 36.22 158 ARG A N 1
ATOM 1318 C CA . ARG A 1 158 ? 7.142 -14.113 -9.947 1.00 36.22 158 ARG A CA 1
ATOM 1319 C C . ARG A 1 158 ? 6.126 -13.275 -10.715 1.00 36.22 158 ARG A C 1
ATOM 1321 O O . ARG A 1 158 ? 5.358 -13.861 -11.465 1.00 36.22 158 ARG A O 1
ATOM 1328 N N . THR A 1 159 ? 6.218 -11.942 -10.732 1.00 41.41 159 THR A N 1
ATOM 1329 C CA . THR A 1 159 ? 5.609 -11.167 -11.843 1.00 41.41 159 THR A CA 1
ATOM 1330 C C . THR A 1 159 ? 6.201 -11.606 -13.192 1.00 41.41 159 THR A C 1
ATOM 1332 O O . THR A 1 159 ? 5.615 -11.392 -14.253 1.00 41.41 159 THR A O 1
ATOM 1335 N N . LEU A 1 160 ? 7.386 -12.236 -13.164 1.00 43.50 160 LEU A N 1
ATOM 1336 C CA . LEU A 1 160 ? 8.011 -12.829 -14.336 1.00 43.50 160 LEU A CA 1
ATOM 1337 C C . LEU A 1 160 ? 7.355 -14.124 -14.829 1.00 43.50 160 LEU A C 1
ATOM 1339 O O . LEU A 1 160 ? 7.442 -14.400 -16.022 1.00 43.50 160 LEU A O 1
ATOM 1343 N N . GLU A 1 161 ? 6.683 -14.849 -13.939 1.00 45.59 161 GLU A N 1
ATOM 1344 C CA . GLU A 1 161 ? 6.212 -16.227 -14.130 1.00 45.59 161 GLU A CA 1
ATOM 1345 C C . GLU A 1 161 ? 4.715 -16.377 -13.801 1.00 45.59 161 GLU A C 1
ATOM 1347 O O . GLU A 1 161 ? 4.223 -17.492 -13.653 1.00 45.59 161 GLU A O 1
ATOM 1352 N N . HIS A 1 162 ? 3.982 -15.265 -13.652 1.00 48.84 162 HIS A N 1
ATOM 1353 C CA . HIS A 1 162 ? 2.564 -15.309 -13.311 1.00 48.84 162 HIS A CA 1
ATOM 1354 C C . HIS A 1 162 ? 1.799 -16.030 -14.433 1.00 48.84 162 HIS A C 1
ATOM 1356 O O . HIS A 1 162 ? 1.817 -15.549 -15.569 1.00 48.84 162 HIS A O 1
ATOM 1362 N N . PRO A 1 163 ? 1.114 -17.152 -14.146 1.00 52.47 163 PRO A N 1
ATOM 1363 C CA . PRO A 1 163 ? 0.580 -18.040 -15.180 1.00 52.47 163 PRO A CA 1
ATOM 1364 C C . PRO A 1 163 ? -0.494 -17.386 -16.058 1.00 52.47 163 PRO A C 1
ATOM 1366 O O . PRO A 1 163 ? -0.757 -17.865 -17.155 1.00 52.47 163 PRO A O 1
ATOM 1369 N N . THR A 1 164 ? -1.097 -16.283 -15.605 1.00 52.81 164 THR A N 1
ATOM 1370 C CA . THR A 1 164 ? -2.121 -15.543 -16.360 1.00 52.81 164 THR A CA 1
ATOM 1371 C C . THR A 1 164 ? -1.679 -14.151 -16.821 1.00 52.81 164 THR A C 1
ATOM 1373 O O . THR A 1 164 ? -2.495 -13.430 -17.390 1.00 52.81 164 THR A O 1
ATOM 1376 N N . ALA A 1 165 ? -0.433 -13.728 -16.560 1.00 61.62 165 ALA A N 1
ATOM 1377 C CA . ALA A 1 165 ? 0.031 -12.422 -17.031 1.00 61.62 165 ALA A CA 1
ATOM 1378 C C . ALA A 1 165 ? 0.356 -12.492 -18.528 1.00 61.62 165 ALA A C 1
ATOM 1380 O O . ALA A 1 165 ? 1.160 -13.320 -18.956 1.00 61.62 165 ALA A O 1
ATOM 1381 N N . ALA A 1 166 ? -0.232 -11.597 -19.321 1.00 71.31 166 ALA A N 1
ATOM 1382 C CA . ALA A 1 166 ? 0.123 -11.467 -20.726 1.00 71.31 166 ALA A CA 1
ATOM 1383 C C . ALA A 1 166 ? 1.439 -10.686 -20.835 1.00 71.31 166 ALA A C 1
ATOM 1385 O O . ALA A 1 166 ? 1.557 -9.559 -20.347 1.00 71.31 166 ALA A O 1
ATOM 1386 N N . LEU A 1 167 ? 2.451 -11.308 -21.435 1.00 79.69 167 LEU A N 1
ATOM 1387 C CA . LEU A 1 167 ? 3.790 -10.743 -21.553 1.00 79.69 167 LEU A CA 1
ATOM 1388 C C . LEU A 1 167 ? 3.994 -10.212 -22.972 1.00 79.69 167 LEU A C 1
ATOM 1390 O O . LEU A 1 167 ? 3.870 -10.964 -23.934 1.00 79.69 167 LEU A O 1
ATOM 1394 N N . PHE A 1 168 ? 4.348 -8.938 -23.095 1.00 81.62 168 PHE A N 1
ATOM 1395 C CA . PHE A 1 168 ? 4.601 -8.262 -24.366 1.00 81.62 168 PHE A CA 1
ATOM 1396 C C . PHE A 1 168 ? 5.984 -7.614 -24.378 1.00 81.62 168 PHE A C 1
ATOM 1398 O O . PHE A 1 168 ? 6.551 -7.287 -23.331 1.00 81.62 168 PHE A O 1
ATOM 1405 N N . GLU A 1 169 ? 6.551 -7.448 -25.564 1.00 82.25 169 GLU A N 1
ATOM 1406 C CA . GLU A 1 169 ? 7.819 -6.749 -25.748 1.00 82.25 169 GLU A CA 1
ATOM 1407 C C . GLU A 1 169 ? 7.654 -5.251 -25.473 1.00 82.25 169 GLU A C 1
ATOM 1409 O O . GLU A 1 169 ? 6.649 -4.629 -25.825 1.00 82.25 169 GLU A O 1
ATOM 1414 N N . GLY A 1 170 ? 8.641 -4.658 -24.805 1.00 76.62 170 GLY A N 1
ATOM 1415 C CA . GLY A 1 170 ? 8.645 -3.234 -24.501 1.00 76.62 170 GLY A CA 1
ATOM 1416 C C . GLY A 1 170 ? 9.019 -2.406 -25.720 1.00 76.62 170 GLY A C 1
ATOM 1417 O O . GLY A 1 170 ? 9.982 -2.708 -26.409 1.00 76.62 170 GLY A O 1
ATOM 1418 N N . TRP A 1 171 ? 8.292 -1.318 -25.964 1.00 76.88 171 TRP A N 1
ATOM 1419 C CA . TRP A 1 171 ? 8.669 -0.355 -26.997 1.00 76.88 171 TRP A CA 1
ATOM 1420 C C . TRP A 1 171 ? 9.873 0.480 -26.548 1.00 76.88 171 TRP A C 1
ATOM 1422 O O . TRP A 1 171 ? 9.813 1.165 -25.518 1.00 76.88 171 TRP A O 1
ATOM 1432 N N . ASP A 1 172 ? 10.948 0.473 -27.332 1.00 73.75 172 ASP A N 1
ATOM 1433 C CA . ASP A 1 172 ? 12.057 1.399 -27.159 1.00 73.75 172 ASP A CA 1
ATOM 1434 C C . ASP A 1 172 ? 11.873 2.632 -28.053 1.00 73.75 172 ASP A C 1
ATOM 1436 O O . ASP A 1 172 ? 11.855 2.573 -29.282 1.00 73.75 172 ASP A O 1
ATOM 1440 N N . LYS A 1 173 ? 11.740 3.798 -27.414 1.00 68.75 173 LYS A N 1
ATOM 1441 C CA . LYS A 1 173 ? 11.540 5.075 -28.110 1.00 68.75 173 LYS A CA 1
ATOM 1442 C C . LYS A 1 173 ? 12.785 5.534 -28.866 1.00 68.75 173 LYS A C 1
ATOM 1444 O O . LYS A 1 173 ? 12.632 6.280 -29.831 1.00 68.75 173 LYS A O 1
ATOM 1449 N N . THR A 1 174 ? 13.975 5.120 -28.429 1.00 71.81 174 THR A N 1
ATOM 1450 C CA . THR A 1 174 ? 15.245 5.551 -29.023 1.00 71.81 174 THR A CA 1
ATOM 1451 C C . THR A 1 174 ? 15.489 4.834 -30.344 1.00 71.81 174 THR A C 1
ATOM 1453 O O . THR A 1 174 ? 15.694 5.488 -31.363 1.00 71.81 174 THR A O 1
ATOM 1456 N N . SER A 1 175 ? 15.389 3.503 -30.349 1.00 74.31 175 SER A N 1
ATOM 1457 C CA . SER A 1 175 ? 15.504 2.688 -31.566 1.00 74.31 175 SER A CA 1
ATOM 1458 C C . SER A 1 175 ? 14.223 2.646 -32.410 1.00 74.31 175 SER A C 1
ATOM 1460 O O . SER A 1 175 ? 14.275 2.253 -33.573 1.00 74.31 175 SER A O 1
ATOM 1462 N N . ARG A 1 176 ? 13.081 3.091 -31.859 1.00 78.19 176 ARG A N 1
ATOM 1463 C CA . ARG A 1 176 ? 11.741 3.030 -32.479 1.00 78.19 176 ARG A CA 1
ATOM 1464 C C . ARG A 1 176 ? 11.343 1.610 -32.886 1.00 78.19 176 ARG A C 1
ATOM 1466 O O . ARG A 1 176 ? 10.753 1.405 -33.946 1.00 78.19 176 ARG A O 1
ATOM 1473 N N . GLN A 1 177 ? 11.686 0.639 -32.048 1.00 82.06 177 GLN A N 1
ATOM 1474 C CA . GLN A 1 177 ? 11.406 -0.775 -32.270 1.00 82.06 177 GLN A CA 1
ATOM 1475 C C . GLN A 1 177 ? 10.960 -1.442 -30.965 1.00 82.06 177 GLN A C 1
ATOM 1477 O O . GLN A 1 177 ? 11.144 -0.904 -29.869 1.00 82.06 177 GLN A O 1
ATOM 1482 N N . TYR A 1 178 ? 10.339 -2.613 -31.091 1.00 76.69 178 TYR A N 1
ATOM 1483 C CA . TYR A 1 178 ? 10.089 -3.483 -29.948 1.00 76.69 178 TYR A CA 1
ATOM 1484 C C . TYR A 1 178 ? 11.398 -4.140 -29.512 1.00 76.69 178 TYR A C 1
ATOM 1486 O O . TYR A 1 178 ? 12.179 -4.607 -30.337 1.00 76.69 178 TYR A O 1
ATOM 1494 N N . ASP A 1 179 ? 11.643 -4.128 -28.208 1.00 75.56 179 ASP A N 1
ATOM 1495 C CA . ASP A 1 179 ? 12.866 -4.613 -27.590 1.00 75.56 179 ASP A CA 1
ATOM 1496 C C . ASP A 1 179 ? 12.509 -5.746 -26.633 1.00 75.56 179 ASP A C 1
ATOM 1498 O O . ASP A 1 179 ? 11.925 -5.514 -25.575 1.00 75.56 179 ASP A O 1
ATOM 1502 N N . ALA A 1 180 ? 12.883 -6.979 -26.977 1.00 76.38 180 ALA A N 1
ATOM 1503 C CA . ALA A 1 180 ? 12.611 -8.145 -26.141 1.00 76.38 180 ALA A CA 1
ATOM 1504 C C . ALA A 1 180 ? 13.483 -8.208 -24.869 1.00 76.38 180 ALA A C 1
ATOM 1506 O O . ALA A 1 180 ? 13.240 -9.040 -23.994 1.00 76.38 180 ALA A O 1
ATOM 1507 N N . THR A 1 181 ? 14.476 -7.329 -24.705 1.00 72.50 181 THR A N 1
ATOM 1508 C CA . THR A 1 181 ? 15.153 -7.119 -23.414 1.00 72.50 181 THR A CA 1
ATOM 1509 C C . THR A 1 181 ? 14.344 -6.205 -22.490 1.00 72.50 181 THR A C 1
ATOM 1511 O O . THR A 1 181 ? 14.559 -6.197 -21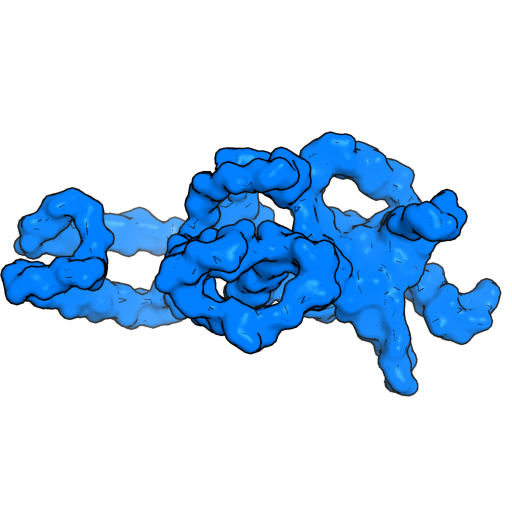.279 1.00 72.50 181 THR A O 1
ATOM 1514 N N . ARG A 1 182 ? 13.334 -5.500 -23.010 1.00 66.56 182 ARG A N 1
ATOM 1515 C CA . ARG A 1 182 ? 12.307 -4.812 -22.224 1.00 66.56 182 ARG A CA 1
ATOM 1516 C C . ARG A 1 182 ? 11.032 -5.632 -22.238 1.00 66.56 182 ARG A C 1
ATOM 1518 O O . ARG A 1 182 ? 10.551 -6.084 -23.268 1.00 66.56 182 ARG A O 1
ATOM 1525 N N . ARG A 1 183 ? 10.441 -5.815 -21.069 1.00 67.75 183 ARG A N 1
ATOM 1526 C CA . ARG A 1 183 ? 9.256 -6.645 -20.922 1.00 67.75 183 ARG A CA 1
ATOM 1527 C C . ARG A 1 183 ? 8.127 -5.868 -20.283 1.00 67.75 183 ARG A C 1
ATOM 1529 O O . ARG A 1 183 ? 8.260 -5.345 -19.177 1.00 67.75 183 ARG A O 1
ATOM 1536 N N . LEU A 1 184 ? 6.999 -5.858 -20.971 1.00 55.62 184 LEU A N 1
ATOM 1537 C CA . LEU A 1 184 ? 5.709 -5.428 -20.465 1.00 55.62 184 LEU A CA 1
ATOM 1538 C C . LEU A 1 184 ? 4.993 -6.666 -19.927 1.00 55.62 184 LEU A C 1
ATOM 1540 O O . LEU A 1 184 ? 4.780 -7.631 -20.651 1.00 55.62 184 LEU A O 1
ATOM 1544 N N . ALA A 1 185 ? 4.634 -6.658 -18.654 1.00 57.91 185 ALA A N 1
ATOM 1545 C CA . ALA A 1 185 ? 3.733 -7.637 -18.072 1.00 57.91 185 ALA A CA 1
ATOM 1546 C C . ALA A 1 185 ? 2.387 -6.956 -17.834 1.00 57.91 185 ALA A C 1
ATOM 1548 O O . ALA A 1 185 ? 2.279 -6.076 -16.982 1.00 57.91 185 ALA A O 1
ATOM 1549 N N . VAL A 1 186 ? 1.375 -7.353 -18.599 1.00 55.94 186 VAL A N 1
ATOM 1550 C CA . VAL A 1 186 ? -0.021 -7.009 -18.331 1.00 55.94 186 VAL A CA 1
ATOM 1551 C C . VAL A 1 186 ? -0.536 -8.052 -17.356 1.00 55.94 186 VAL A C 1
ATOM 1553 O O . VAL A 1 186 ? -0.701 -9.219 -17.712 1.00 55.94 186 VAL A O 1
ATOM 1556 N N . VAL A 1 187 ? -0.706 -7.652 -16.102 1.00 52.59 187 VAL A N 1
ATOM 1557 C CA . VAL A 1 187 ? -0.955 -8.612 -15.020 1.00 52.59 187 VAL A CA 1
ATOM 1558 C C . VAL A 1 187 ? -2.449 -8.799 -14.768 1.00 52.59 187 VAL A C 1
ATOM 1560 O O . VAL A 1 187 ? -2.877 -9.913 -14.476 1.00 52.59 187 VAL A O 1
ATOM 1563 N N . TYR A 1 188 ? -3.249 -7.740 -14.921 1.00 46.88 188 TYR A N 1
ATOM 1564 C CA . TYR A 1 188 ? -4.691 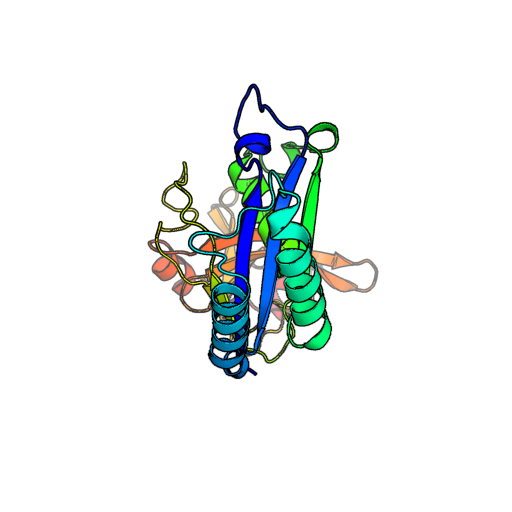-7.774 -14.679 1.00 46.88 188 TYR A CA 1
ATOM 1565 C C . TYR A 1 188 ? -5.396 -6.598 -15.364 1.00 46.88 188 TYR A C 1
ATOM 1567 O O . TYR A 1 188 ? -4.940 -5.470 -15.201 1.00 46.88 188 TYR A O 1
ATOM 1575 N N . GLU A 1 189 ? -6.481 -6.863 -16.105 1.00 54.19 189 GLU A N 1
ATOM 1576 C CA . GLU A 1 189 ? -7.195 -5.891 -16.958 1.00 54.19 189 GLU A CA 1
ATOM 1577 C C . GLU A 1 189 ? -6.214 -5.022 -17.758 1.00 54.19 189 GLU A C 1
ATOM 1579 O O . GLU A 1 189 ? -5.611 -5.510 -18.718 1.00 54.19 189 GLU A O 1
ATOM 1584 N N . ASP A 1 190 ? -5.986 -3.788 -17.314 1.00 58.69 190 ASP A N 1
ATOM 1585 C CA . ASP A 1 190 ? -5.125 -2.822 -17.983 1.00 58.69 190 ASP A CA 1
ATOM 1586 C C . ASP A 1 190 ? -3.896 -2.446 -17.142 1.00 58.69 190 ASP A C 1
ATOM 1588 O O . ASP A 1 190 ? -3.155 -1.536 -17.491 1.00 58.69 190 ASP A O 1
ATOM 1592 N N . PHE A 1 191 ? -3.629 -3.127 -16.027 1.00 53.00 191 PHE A N 1
ATOM 1593 C CA . PHE A 1 191 ? -2.458 -2.849 -15.199 1.00 53.00 191 PHE A CA 1
ATOM 1594 C C . PHE A 1 191 ? -1.181 -3.412 -15.833 1.00 53.00 191 PHE A C 1
ATOM 1596 O O . PHE A 1 191 ? -0.990 -4.628 -15.957 1.00 53.00 191 PHE A O 1
ATOM 1603 N N . VAL A 1 192 ? -0.289 -2.502 -16.218 1.00 61.50 192 VAL A N 1
ATOM 1604 C CA . VAL A 1 192 ? 0.956 -2.770 -16.932 1.00 61.50 192 VAL A CA 1
ATOM 1605 C C . VAL A 1 192 ? 2.131 -2.554 -15.998 1.00 61.50 192 VAL A C 1
ATOM 1607 O O . VAL A 1 192 ? 2.333 -1.466 -15.463 1.00 61.50 192 VAL A O 1
ATOM 1610 N N . VAL A 1 193 ? 2.964 -3.577 -15.860 1.00 61.38 193 VAL A N 1
ATOM 1611 C CA . VAL A 1 193 ? 4.265 -3.500 -15.198 1.00 61.38 193 VAL A CA 1
ATOM 1612 C C . VAL A 1 193 ? 5.350 -3.601 -16.258 1.00 61.38 193 VAL A C 1
ATOM 1614 O O . VAL A 1 193 ? 5.407 -4.560 -17.020 1.00 61.38 193 VAL A O 1
ATOM 1617 N N . VAL A 1 194 ? 6.243 -2.623 -16.295 1.00 67.12 194 VAL A N 1
ATOM 1618 C CA . VAL A 1 194 ? 7.381 -2.578 -17.208 1.00 67.12 194 VAL A CA 1
ATOM 1619 C C . VAL A 1 194 ? 8.639 -2.942 -16.442 1.00 67.12 194 VAL A C 1
ATOM 1621 O O . VAL A 1 194 ? 8.984 -2.310 -15.439 1.00 67.12 194 VAL A O 1
ATOM 1624 N N . VAL A 1 195 ? 9.353 -3.946 -16.937 1.00 68.06 195 VAL A N 1
ATOM 1625 C CA . VAL A 1 195 ? 10.640 -4.374 -16.395 1.00 68.06 195 VAL A CA 1
ATOM 1626 C C . VAL A 1 195 ? 11.683 -4.446 -17.504 1.00 68.06 195 VAL A C 1
ATOM 1628 O O . VAL A 1 195 ? 11.397 -4.882 -18.614 1.00 68.06 195 VAL A O 1
ATOM 1631 N N . ALA A 1 196 ? 12.905 -4.022 -17.207 1.00 69.12 196 ALA A N 1
ATOM 1632 C CA . ALA A 1 196 ? 14.062 -4.218 -18.069 1.00 69.12 196 ALA A CA 1
ATOM 1633 C C . ALA A 1 196 ? 14.789 -5.494 -17.635 1.00 69.12 196 ALA A C 1
ATOM 1635 O O . ALA A 1 196 ? 15.115 -5.660 -16.457 1.00 69.12 196 ALA A O 1
ATOM 1636 N N . MET A 1 197 ? 15.022 -6.397 -18.576 1.00 75.12 197 MET A N 1
ATOM 1637 C CA . MET A 1 197 ? 15.681 -7.678 -18.365 1.00 75.12 197 MET A CA 1
ATOM 1638 C C . MET A 1 197 ? 17.195 -7.523 -18.536 1.00 75.12 197 MET A C 1
ATOM 1640 O O . MET A 1 197 ? 17.673 -6.729 -19.338 1.00 75.12 197 MET A O 1
ATOM 1644 N N . GLY A 1 198 ? 17.959 -8.295 -17.776 1.00 73.69 198 GLY A N 1
ATOM 1645 C CA . GLY A 1 198 ? 19.409 -8.393 -17.883 1.00 73.69 198 GLY A CA 1
ATOM 1646 C C . GLY A 1 198 ? 19.892 -9.757 -17.406 1.00 73.69 198 GLY A C 1
ATOM 1647 O O . GLY A 1 198 ? 19.108 -10.547 -16.879 1.00 73.69 198 GLY A O 1
ATOM 1648 N N . LEU A 1 199 ? 21.183 -10.035 -17.568 1.00 73.81 199 LEU A N 1
ATOM 1649 C CA . LEU A 1 199 ? 21.811 -11.261 -17.074 1.00 73.81 199 LEU A CA 1
ATOM 1650 C C . LEU A 1 199 ? 22.635 -10.983 -15.820 1.00 73.81 199 LEU A C 1
ATOM 1652 O O . LEU A 1 199 ? 23.265 -9.934 -15.678 1.00 73.81 199 LEU A O 1
ATOM 1656 N N . LYS A 1 200 ? 22.614 -11.934 -14.891 1.00 70.00 200 LYS A N 1
ATOM 1657 C CA . LYS A 1 200 ? 23.594 -12.012 -13.808 1.00 70.00 200 LYS A CA 1
ATOM 1658 C C . LYS A 1 200 ? 24.826 -12.784 -14.277 1.00 70.00 200 LYS A C 1
ATOM 1660 O O . LYS A 1 200 ? 24.787 -13.483 -15.285 1.00 70.00 200 LYS A O 1
ATOM 1665 N N . GLN A 1 201 ? 25.901 -12.697 -13.496 1.00 70.94 201 GLN A N 1
ATOM 1666 C CA . GLN A 1 201 ? 27.149 -13.430 -13.747 1.00 70.94 201 GLN A CA 1
ATOM 1667 C C . GLN A 1 201 ? 26.955 -14.956 -13.789 1.00 70.94 201 GLN A C 1
ATOM 1669 O O . GLN A 1 201 ? 27.696 -15.641 -14.479 1.00 70.94 201 GLN A O 1
ATOM 1674 N N . ASP A 1 202 ? 25.938 -15.480 -13.098 1.00 73.56 202 ASP A N 1
ATOM 1675 C CA . ASP A 1 202 ? 25.573 -16.904 -13.084 1.00 73.56 202 ASP A CA 1
ATOM 1676 C C . ASP A 1 202 ? 24.690 -17.335 -14.278 1.00 73.56 202 ASP A C 1
ATOM 1678 O O . ASP A 1 202 ? 24.192 -18.458 -14.305 1.00 73.56 202 ASP A O 1
ATOM 1682 N N . GLY A 1 203 ? 24.440 -16.444 -15.246 1.00 67.25 203 GLY A N 1
ATOM 1683 C CA . GLY A 1 203 ? 23.576 -16.702 -16.402 1.00 67.25 203 GLY A CA 1
ATOM 1684 C C . GLY A 1 203 ? 22.071 -16.652 -16.104 1.00 67.25 203 GLY A C 1
ATOM 1685 O O . GLY A 1 203 ? 21.256 -16.824 -17.012 1.00 67.25 203 GLY A O 1
ATOM 1686 N N . SER A 1 204 ? 21.659 -16.384 -14.860 1.00 69.56 204 SER A N 1
ATOM 1687 C CA . SER A 1 204 ? 20.246 -16.212 -14.520 1.00 69.56 204 SER A CA 1
ATOM 1688 C C . SER A 1 204 ? 19.722 -14.828 -14.925 1.00 69.56 204 SER A C 1
ATOM 1690 O O . SER A 1 204 ? 20.430 -13.819 -14.874 1.00 69.56 204 SER A O 1
ATOM 1692 N N . LEU A 1 205 ? 18.442 -14.761 -15.310 1.00 65.00 205 LEU A N 1
ATOM 1693 C CA . LEU A 1 205 ? 17.784 -13.494 -15.633 1.00 65.00 205 LEU A CA 1
ATOM 1694 C C . LEU A 1 205 ? 17.595 -12.634 -14.375 1.00 65.00 205 LEU A C 1
ATOM 1696 O O . LEU A 1 205 ? 17.105 -13.085 -13.337 1.00 65.00 205 LEU A O 1
ATOM 1700 N N . LYS A 1 206 ? 17.928 -11.353 -14.504 1.00 61.81 206 LYS A N 1
ATOM 1701 C CA . LYS A 1 206 ? 17.607 -10.273 -13.573 1.00 61.81 206 LYS A CA 1
ATOM 1702 C C . LYS A 1 206 ? 16.573 -9.368 -14.230 1.00 61.81 206 LYS A C 1
ATOM 1704 O O . LYS A 1 206 ? 16.710 -9.024 -15.396 1.00 61.81 206 LYS A O 1
ATOM 1709 N N . ALA A 1 207 ? 15.576 -8.936 -13.468 1.00 60.00 207 ALA A N 1
ATOM 1710 C CA . ALA A 1 207 ? 14.632 -7.916 -13.900 1.00 60.00 207 ALA A CA 1
ATOM 1711 C C . ALA A 1 207 ? 14.779 -6.662 -13.036 1.00 60.00 207 ALA A C 1
ATOM 1713 O O . ALA A 1 207 ? 14.793 -6.736 -11.803 1.00 60.00 207 ALA A O 1
ATOM 1714 N N . ASN A 1 208 ? 14.890 -5.512 -13.691 1.00 56.69 208 ASN A N 1
ATOM 1715 C CA . ASN A 1 208 ? 14.884 -4.195 -13.075 1.00 56.69 208 ASN A CA 1
ATOM 1716 C C . ASN A 1 208 ? 13.515 -3.564 -13.314 1.00 56.69 208 ASN A C 1
ATOM 1718 O O . ASN A 1 208 ? 13.071 -3.453 -14.454 1.00 56.69 208 ASN A O 1
ATOM 1722 N N . PHE A 1 209 ? 12.842 -3.158 -12.243 1.00 52.88 209 PHE A N 1
ATOM 1723 C CA . PHE A 1 209 ? 11.575 -2.448 -12.357 1.00 52.88 209 PHE A CA 1
ATOM 1724 C C . PHE A 1 209 ? 11.797 -1.086 -13.023 1.00 52.88 209 PHE A C 1
ATOM 1726 O O . PHE A 1 209 ? 12.638 -0.313 -12.565 1.00 52.88 209 PHE A O 1
ATOM 1733 N N . VAL A 1 210 ? 11.044 -0.808 -14.087 1.00 61.38 210 VAL A N 1
ATOM 1734 C CA . VAL A 1 210 ? 11.090 0.469 -14.809 1.00 61.38 210 VAL A CA 1
ATOM 1735 C C . VAL A 1 210 ? 9.932 1.345 -14.344 1.00 61.38 210 VAL A C 1
ATOM 1737 O O . VAL A 1 210 ? 10.149 2.408 -13.766 1.00 61.38 210 VAL A O 1
ATOM 1740 N N . THR A 1 211 ? 8.697 0.882 -14.549 1.00 52.47 211 THR A N 1
ATOM 1741 C CA . THR A 1 211 ? 7.477 1.599 -14.162 1.00 52.47 211 THR A CA 1
ATOM 1742 C C . THR A 1 211 ? 6.292 0.639 -14.055 1.00 52.47 211 THR A C 1
ATOM 1744 O O . THR A 1 211 ? 6.342 -0.465 -14.592 1.00 52.47 211 THR A O 1
ATOM 1747 N N . CYS A 1 212 ? 5.216 1.048 -13.392 1.00 59.44 212 CYS A N 1
ATOM 1748 C CA . CYS A 1 212 ? 3.918 0.396 -13.501 1.00 59.44 212 CYS A CA 1
ATOM 1749 C C . CYS A 1 212 ? 2.817 1.447 -13.569 1.00 59.44 212 CYS A C 1
ATOM 1751 O O . CYS A 1 212 ? 2.920 2.489 -12.924 1.00 59.44 212 CYS A O 1
ATOM 1753 N N . TYR A 1 213 ? 1.785 1.178 -14.352 1.00 52.44 213 TYR A N 1
ATOM 1754 C CA . TYR A 1 213 ? 0.661 2.084 -14.548 1.00 52.44 213 TYR A CA 1
ATOM 1755 C C . TYR A 1 213 ? -0.564 1.300 -15.015 1.00 52.44 213 TYR A C 1
ATOM 1757 O O . TYR A 1 213 ? -0.436 0.207 -15.563 1.00 52.44 213 TYR A O 1
ATOM 1765 N N . GLN A 1 214 ? -1.750 1.865 -14.821 1.00 53.97 214 GLN A N 1
ATOM 1766 C CA . GLN A 1 214 ? -2.970 1.364 -15.444 1.00 53.97 214 GLN A CA 1
ATOM 1767 C C . GLN A 1 214 ? -3.120 1.990 -16.835 1.00 53.97 214 GLN A C 1
ATOM 1769 O O . GLN A 1 214 ? -2.997 3.199 -17.008 1.00 53.97 214 GLN A O 1
ATOM 1774 N N . ALA A 1 215 ? -3.285 1.159 -17.854 1.00 58.22 215 ALA A N 1
ATOM 1775 C CA . ALA A 1 215 ? -3.208 1.529 -19.254 1.00 58.22 215 ALA A CA 1
ATOM 1776 C C . ALA A 1 215 ? -4.595 1.792 -19.848 1.00 58.22 215 ALA A C 1
ATOM 1778 O O . ALA A 1 215 ? -5.055 1.015 -20.663 1.00 58.22 215 ALA A O 1
ATOM 1779 N N . ASP A 1 216 ? -5.244 2.909 -19.530 1.00 61.69 216 ASP A N 1
ATOM 1780 C CA . ASP A 1 216 ? -6.613 3.155 -20.020 1.00 61.69 216 ASP A CA 1
ATOM 1781 C C . ASP A 1 216 ? -6.693 3.219 -21.566 1.00 61.69 216 ASP A C 1
ATOM 1783 O O . ASP A 1 216 ? -7.266 2.364 -22.235 1.00 61.69 216 ASP A O 1
ATOM 1787 N N . ASN A 1 217 ? -6.045 4.216 -22.180 1.00 64.06 217 ASN A N 1
ATOM 1788 C CA . ASN A 1 217 ? -6.086 4.422 -23.640 1.00 64.06 217 ASN A CA 1
ATOM 1789 C C . ASN A 1 217 ? -4.973 3.681 -24.398 1.00 64.06 217 ASN A C 1
ATOM 1791 O O . ASN A 1 217 ? -4.959 3.640 -25.631 1.00 64.06 217 ASN A O 1
ATOM 1795 N N . SER A 1 218 ? -3.975 3.171 -23.677 1.00 67.56 218 SER A N 1
ATOM 1796 C CA . SER A 1 218 ? -2.808 2.512 -24.262 1.00 67.56 218 SER A CA 1
ATOM 1797 C C . SER A 1 218 ? -2.915 0.994 -24.253 1.00 67.56 218 SER A C 1
ATOM 1799 O O . SER A 1 218 ? -2.143 0.367 -24.982 1.00 67.56 218 SER A O 1
ATOM 1801 N N . ILE A 1 219 ? -3.864 0.390 -23.524 1.00 71.94 219 ILE A N 1
ATOM 1802 C CA . ILE A 1 219 ? -3.924 -1.071 -23.436 1.00 71.94 219 ILE A CA 1
ATOM 1803 C C . ILE A 1 219 ? -4.125 -1.729 -24.796 1.00 71.94 219 ILE A C 1
ATOM 1805 O O . ILE A 1 219 ? -3.458 -2.716 -25.084 1.00 71.94 219 ILE A O 1
ATOM 1809 N N . ALA A 1 220 ? -4.956 -1.162 -25.676 1.00 73.75 220 ALA A N 1
ATOM 1810 C CA . ALA A 1 220 ? -5.173 -1.719 -27.010 1.00 73.75 220 ALA A CA 1
ATOM 1811 C C . ALA A 1 220 ? -3.860 -1.805 -27.812 1.00 73.75 220 ALA A C 1
ATOM 1813 O O . ALA A 1 220 ? -3.581 -2.824 -28.437 1.00 73.75 220 ALA A O 1
ATOM 1814 N N . LYS A 1 221 ? -3.007 -0.773 -27.712 1.00 76.75 221 LYS A N 1
ATOM 1815 C CA . LYS A 1 221 ? -1.680 -0.740 -28.355 1.00 76.75 221 LYS A CA 1
ATOM 1816 C C . LYS A 1 221 ? -0.687 -1.705 -27.704 1.00 76.75 221 LYS A C 1
ATOM 1818 O O . LYS A 1 221 ? 0.187 -2.254 -28.369 1.00 76.75 221 LYS A O 1
ATOM 1823 N N . ILE A 1 222 ? -0.797 -1.904 -26.395 1.00 74.56 222 ILE A N 1
ATOM 1824 C CA . ILE A 1 222 ? 0.061 -2.837 -25.656 1.00 74.56 222 ILE A CA 1
ATOM 1825 C C . ILE A 1 222 ? -0.328 -4.277 -25.992 1.00 74.56 222 ILE A C 1
ATOM 1827 O O . ILE A 1 222 ? 0.541 -5.083 -26.290 1.00 74.56 222 ILE A O 1
ATOM 1831 N N . ARG A 1 223 ? -1.627 -4.584 -26.049 1.00 77.75 223 ARG A N 1
ATOM 1832 C CA . ARG A 1 223 ? -2.145 -5.902 -26.438 1.00 77.75 223 ARG A CA 1
ATOM 1833 C C . ARG A 1 223 ? -1.875 -6.249 -27.903 1.00 77.75 223 ARG A C 1
ATOM 1835 O O . ARG A 1 223 ? -1.826 -7.428 -28.227 1.00 77.75 223 ARG A O 1
ATOM 1842 N N . SER A 1 224 ? -1.673 -5.253 -28.769 1.00 80.94 224 SER A N 1
ATOM 1843 C CA . SER A 1 224 ? -1.224 -5.458 -30.152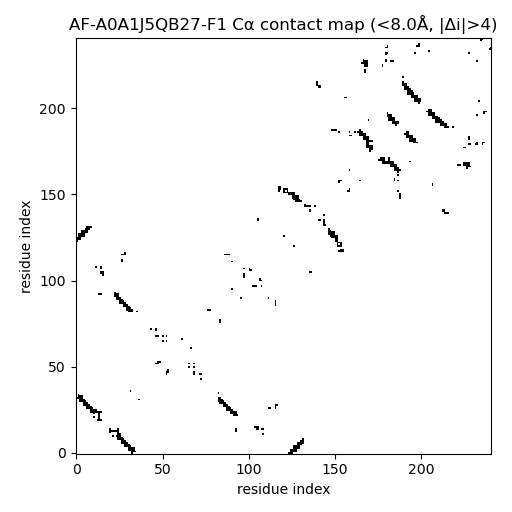 1.00 80.94 224 SER A CA 1
ATOM 1844 C C . SER A 1 224 ? 0.298 -5.562 -30.301 1.00 80.94 224 SER A C 1
ATOM 1846 O O . SER A 1 224 ? 0.786 -5.689 -31.420 1.00 80.94 224 SER A O 1
ATOM 1848 N N . SER A 1 225 ? 1.062 -5.437 -29.212 1.00 83.00 225 SER A N 1
ATOM 1849 C CA . SER A 1 225 ? 2.522 -5.553 -29.259 1.00 83.00 225 SER A CA 1
ATOM 1850 C C . SER A 1 225 ? 2.949 -7.021 -29.404 1.00 83.00 225 SER A C 1
ATOM 1852 O O . SER A 1 225 ? 2.176 -7.917 -29.052 1.00 83.00 225 SER A O 1
ATOM 1854 N N . PRO A 1 226 ? 4.168 -7.300 -29.900 1.00 84.75 226 PRO A N 1
ATOM 1855 C CA . PRO A 1 226 ? 4.689 -8.659 -29.966 1.00 84.75 226 PRO A CA 1
ATOM 1856 C C . PRO A 1 226 ? 4.684 -9.331 -28.591 1.00 84.75 226 PRO A C 1
ATOM 1858 O O . PRO A 1 226 ? 4.993 -8.701 -27.576 1.00 84.75 226 PRO A O 1
ATOM 1861 N N . VAL A 1 227 ? 4.332 -10.616 -28.554 1.00 84.31 227 VAL A N 1
ATOM 1862 C CA . VAL A 1 227 ? 4.369 -11.415 -27.324 1.00 84.31 227 VAL A CA 1
ATOM 1863 C C . VAL A 1 227 ? 5.820 -11.629 -26.920 1.00 84.31 227 VAL A C 1
ATOM 1865 O O . VAL A 1 227 ? 6.647 -12.064 -27.718 1.00 84.31 227 VAL A O 1
ATOM 1868 N N . TRP A 1 228 ? 6.129 -11.360 -25.658 1.00 83.00 228 TRP A N 1
ATOM 1869 C CA . TRP A 1 228 ? 7.480 -11.517 -25.148 1.00 83.00 228 TRP A CA 1
ATOM 1870 C C . TRP A 1 228 ? 7.827 -12.990 -24.932 1.00 83.00 228 TRP A C 1
ATOM 1872 O O . TRP A 1 228 ? 7.100 -13.726 -24.262 1.00 83.00 228 TRP A O 1
ATOM 1882 N N . SER A 1 229 ? 8.994 -13.405 -25.429 1.00 81.25 229 SER A N 1
ATOM 1883 C CA . SER A 1 229 ? 9.529 -14.754 -25.241 1.00 81.25 229 SER A CA 1
ATOM 1884 C C . SER A 1 229 ? 10.799 -14.747 -24.396 1.00 81.25 229 SER A C 1
ATOM 1886 O O . SER A 1 229 ? 11.784 -14.077 -24.716 1.00 81.25 229 SER A O 1
ATOM 1888 N N . ARG A 1 230 ? 10.824 -15.594 -23.358 1.00 76.81 230 ARG A N 1
ATOM 1889 C CA . ARG A 1 230 ? 12.016 -15.812 -22.523 1.00 76.81 230 ARG A CA 1
ATOM 1890 C C . ARG A 1 230 ? 13.219 -16.275 -23.348 1.00 76.81 230 ARG A C 1
ATOM 1892 O O . ARG A 1 230 ? 14.335 -15.846 -23.076 1.00 76.81 230 ARG A O 1
ATOM 1899 N N . ALA A 1 231 ? 13.001 -17.123 -24.354 1.00 78.88 231 ALA A N 1
ATOM 1900 C CA . ALA A 1 231 ? 14.069 -17.635 -25.212 1.00 78.88 231 ALA A CA 1
ATOM 1901 C C . ALA A 1 231 ? 14.647 -16.547 -26.133 1.00 78.88 231 ALA A C 1
ATOM 1903 O O . ALA A 1 231 ? 15.857 -16.495 -26.333 1.00 78.88 231 ALA A O 1
ATOM 1904 N N . ALA A 1 232 ? 13.801 -15.658 -26.668 1.00 81.19 232 ALA A N 1
ATOM 1905 C CA . ALA A 1 232 ? 14.252 -14.519 -27.473 1.00 81.19 232 ALA A CA 1
ATOM 1906 C C . ALA A 1 232 ? 15.039 -13.507 -26.625 1.00 81.19 232 ALA A C 1
ATOM 1908 O O . ALA A 1 232 ? 16.134 -13.101 -27.006 1.00 81.19 232 ALA A O 1
ATOM 1909 N N . CYS A 1 233 ? 14.533 -13.184 -25.431 1.00 80.19 233 CYS A N 1
ATOM 1910 C CA . CYS A 1 233 ? 15.217 -12.306 -24.484 1.00 80.19 233 CYS A CA 1
ATOM 1911 C C . CYS A 1 233 ? 16.603 -12.841 -24.088 1.00 80.19 233 CYS A C 1
ATOM 1913 O O . CYS A 1 233 ? 17.570 -12.083 -24.080 1.00 80.19 233 CYS A O 1
ATOM 1915 N N . LEU A 1 234 ? 16.719 -14.142 -23.799 1.00 79.19 234 LEU A N 1
ATOM 1916 C CA . LEU A 1 234 ? 18.002 -14.764 -23.461 1.00 79.19 234 LEU A CA 1
ATOM 1917 C C . LEU A 1 234 ? 19.005 -14.717 -24.620 1.00 79.19 234 LEU A C 1
ATOM 1919 O O . LEU A 1 234 ? 20.163 -14.398 -24.373 1.00 79.19 234 LEU A O 1
ATOM 1923 N N . ARG A 1 235 ? 18.575 -14.983 -25.863 1.00 82.50 235 ARG A N 1
ATOM 1924 C CA . ARG A 1 235 ? 19.452 -14.906 -27.048 1.00 82.50 235 ARG A CA 1
ATOM 1925 C C . ARG A 1 235 ? 20.041 -13.509 -27.237 1.00 82.50 235 ARG A C 1
ATOM 1927 O O . ARG A 1 235 ? 21.257 -13.370 -27.338 1.00 82.50 235 ARG A O 1
ATOM 1934 N N . LEU A 1 236 ? 19.192 -12.481 -27.168 1.00 82.06 236 LEU A N 1
ATOM 1935 C CA . LEU A 1 236 ? 19.618 -11.085 -27.297 1.00 82.06 236 LEU A CA 1
ATOM 1936 C C . LEU A 1 236 ? 20.563 -10.654 -26.170 1.00 82.06 236 LEU A C 1
ATOM 1938 O O . LEU A 1 236 ? 21.564 -9.995 -26.430 1.00 82.06 236 LEU A O 1
ATOM 1942 N N . LEU A 1 237 ? 20.280 -11.043 -24.922 1.00 79.50 237 LEU A N 1
ATOM 1943 C CA . LEU A 1 237 ? 21.124 -10.684 -23.776 1.00 79.50 237 LEU A CA 1
ATOM 1944 C C . LEU A 1 237 ? 22.458 -11.443 -23.743 1.00 79.50 237 LEU A C 1
ATOM 1946 O O . LEU A 1 237 ? 23.440 -10.911 -23.235 1.00 79.50 237 LEU A O 1
ATOM 1950 N N . ALA A 1 238 ? 22.496 -12.671 -24.262 1.00 77.00 238 ALA A N 1
ATOM 1951 C CA . ALA A 1 238 ? 23.709 -13.482 -24.360 1.00 77.00 238 ALA A CA 1
ATOM 1952 C C . ALA A 1 238 ? 24.551 -13.166 -25.613 1.00 77.00 238 ALA A C 1
ATOM 1954 O O . ALA A 1 238 ? 25.611 -13.760 -25.794 1.00 77.00 238 ALA A O 1
ATOM 1955 N N . GLY A 1 239 ? 24.093 -12.254 -26.482 1.00 65.81 239 GLY A N 1
ATOM 1956 C CA . GLY A 1 239 ? 24.808 -11.856 -27.698 1.00 65.81 239 GLY A CA 1
ATOM 1957 C C . GLY A 1 239 ? 24.866 -12.936 -28.784 1.00 65.81 239 GLY A C 1
ATOM 1958 O O . GLY A 1 239 ? 25.770 -12.904 -29.613 1.00 65.81 239 GLY A O 1
ATOM 1959 N N . SER A 1 240 ? 23.941 -13.903 -28.778 1.00 49.12 240 SER A N 1
ATOM 1960 C CA . SER A 1 240 ? 23.867 -14.950 -29.808 1.00 49.12 240 SER A CA 1
ATOM 1961 C C . SER A 1 240 ? 22.746 -14.627 -30.811 1.00 49.12 240 SER A C 1
ATOM 1963 O O . SER A 1 240 ? 21.612 -14.445 -30.358 1.00 49.12 240 SER A O 1
ATOM 1965 N N . PRO A 1 241 ? 23.041 -14.522 -32.124 1.00 44.72 241 PRO A N 1
ATOM 1966 C CA . PRO A 1 241 ? 22.048 -14.207 -33.158 1.00 44.72 241 PRO A CA 1
ATOM 1967 C C . PRO A 1 241 ? 20.908 -15.239 -33.240 1.00 44.72 241 PRO A C 1
ATOM 1969 O O . PRO A 1 241 ? 21.149 -16.438 -32.970 1.00 44.72 241 PRO A O 1
#

Radius of gyration: 21.34 Å; Cα contacts (8 Å, |Δi|>4): 373; chains: 1; bounding box: 49×42×62 Å

Nearest PDB structures (foldseek):
  2oaj-assembly1_A  TM=5.093E-01  e=4.039E-01  Saccharomyces cerevisiae
  2owl-assembly1_B  TM=1.729E-01  e=1.565E-02  Escherichia coli
  8rtb-assembly1_B  TM=1.933E-01  e=3.746E+00  Escherichia coli
  8rtd-assembly1_V  TM=1.933E-01  e=3.746E+00  Escherichia coli
  8rtd-assembly1_P  TM=1.933E-01  e=3.746E+00  Escherichia coli